Protein AF-U6EDI3-F1 (afdb_monomer_lite)

pLDDT: mean 78.92, std 10.74, range [48.0, 96.0]

Sequence (241 aa):
MPVDKAMADTILDPYRKMYREISEKGVESDSFKAMEDSHQRMEVQAMETRDVVEFTAKLTTEDLFIQFSNAYTETMTAMMKGEYSGNSGDEILLEKTLEAYENSIKNLEGVPNSELLKTLIEELIKLGRSGISYPVFLRKAEESGLNQLLEGDMVVMETIMQNKTFAKLMHLPLEVEKQERQLKIYDEMVADSPFKVADSFQFGLEREKLDWDYAPLINAWNMTIHLWDKMLMNVYEFIIR

Structure (mmCIF, N/CA/C/O backbone):
data_AF-U6EDI3-F1
#
_entry.id   AF-U6EDI3-F1
#
loop_
_atom_site.group_PDB
_atom_site.id
_atom_site.type_symbol
_atom_site.label_atom_id
_atom_site.label_alt_id
_atom_site.label_comp_id
_atom_site.label_asym_id
_atom_site.label_entity_id
_atom_site.label_seq_id
_atom_site.pdbx_PDB_ins_code
_atom_site.Cartn_x
_atom_site.Cartn_y
_atom_site.Cartn_z
_atom_site.occupancy
_atom_site.B_iso_or_equiv
_atom_site.auth_seq_id
_atom_site.auth_comp_id
_atom_s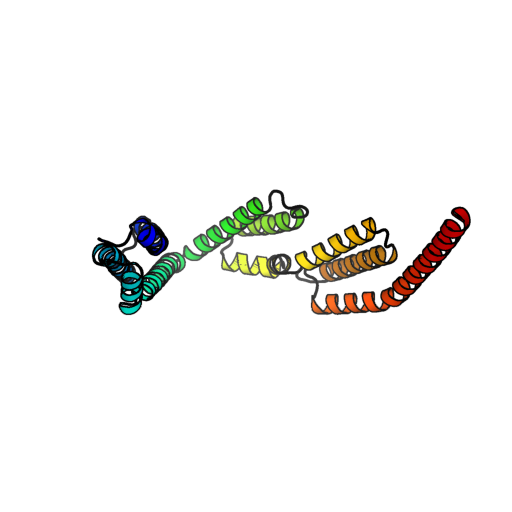ite.auth_asym_id
_atom_site.auth_atom_id
_atom_site.pdbx_PDB_model_num
ATOM 1 N N . MET A 1 1 ? 15.923 -27.744 40.218 1.00 51.22 1 MET A N 1
ATOM 2 C CA . MET A 1 1 ? 15.912 -26.269 40.282 1.00 51.22 1 MET A CA 1
ATOM 3 C C . MET A 1 1 ? 14.704 -25.815 39.481 1.00 51.22 1 MET A C 1
ATOM 5 O O . MET A 1 1 ? 14.364 -26.566 38.575 1.00 51.22 1 MET A O 1
ATOM 9 N N . PRO A 1 2 ? 14.019 -24.718 39.843 1.00 61.03 2 PRO A N 1
ATOM 10 C CA . PRO A 1 2 ? 12.978 -24.146 38.983 1.00 61.03 2 PRO A CA 1
ATOM 11 C C . PRO A 1 2 ? 13.555 -23.859 37.590 1.00 61.03 2 PRO A C 1
ATOM 13 O O . PRO A 1 2 ? 14.782 -23.752 37.457 1.00 61.03 2 PRO A O 1
ATOM 16 N N . VAL A 1 3 ? 12.693 -23.765 36.575 1.00 64.69 3 VAL A N 1
ATOM 17 C CA . VAL A 1 3 ? 13.102 -23.386 35.214 1.00 64.69 3 VAL A CA 1
ATOM 18 C C . VAL A 1 3 ? 13.973 -22.130 35.269 1.00 64.69 3 VAL A C 1
ATOM 20 O O . VAL A 1 3 ? 13.726 -21.231 36.077 1.00 64.69 3 VAL A O 1
ATOM 23 N N . ASP A 1 4 ? 15.015 -22.079 34.433 1.00 75.31 4 ASP A N 1
ATOM 24 C CA . ASP A 1 4 ? 15.853 -20.887 34.313 1.00 75.31 4 ASP A CA 1
ATOM 25 C C . ASP A 1 4 ? 14.961 -19.670 34.050 1.00 75.31 4 ASP A C 1
ATOM 27 O O . ASP A 1 4 ? 14.189 -19.636 33.087 1.00 75.31 4 ASP A O 1
ATOM 31 N N . LYS A 1 5 ? 15.068 -18.679 34.935 1.00 73.00 5 LYS A N 1
ATOM 32 C CA . LYS A 1 5 ? 14.246 -17.476 34.913 1.00 73.00 5 LYS A CA 1
ATOM 33 C C . LYS A 1 5 ? 14.302 -16.778 33.553 1.00 73.00 5 LYS A C 1
ATOM 35 O O . LYS A 1 5 ? 13.264 -16.365 33.062 1.00 73.00 5 LYS A O 1
ATOM 40 N N . ALA A 1 6 ? 15.464 -16.728 32.900 1.00 74.06 6 ALA A N 1
ATOM 41 C CA . ALA A 1 6 ? 15.594 -16.093 31.589 1.00 74.06 6 ALA A CA 1
ATOM 42 C C . ALA A 1 6 ? 14.781 -16.817 30.497 1.00 74.06 6 ALA A C 1
ATOM 44 O O . ALA A 1 6 ? 14.248 -16.186 29.583 1.00 74.06 6 ALA A O 1
ATOM 45 N N . MET A 1 7 ? 14.646 -18.141 30.604 1.00 73.12 7 MET A N 1
ATOM 46 C CA . MET A 1 7 ? 13.877 -18.955 29.658 1.00 73.12 7 MET A CA 1
ATOM 47 C C . MET A 1 7 ? 12.372 -18.879 29.935 1.00 73.12 7 MET A C 1
ATOM 49 O O . MET A 1 7 ? 11.583 -18.779 28.997 1.00 73.12 7 MET A O 1
ATOM 53 N N . ALA A 1 8 ? 11.970 -18.883 31.210 1.00 75.56 8 ALA A N 1
ATOM 54 C CA . ALA A 1 8 ? 10.576 -18.678 31.601 1.00 75.56 8 ALA A CA 1
ATOM 55 C C . ALA A 1 8 ? 10.088 -17.270 31.222 1.00 75.56 8 ALA A C 1
ATOM 57 O O . ALA A 1 8 ? 9.002 -17.132 30.664 1.00 75.56 8 ALA A O 1
ATOM 58 N N . ASP A 1 9 ? 10.919 -16.249 31.442 1.00 79.94 9 ASP A N 1
ATOM 59 C CA . ASP A 1 9 ? 10.631 -14.859 31.079 1.00 79.94 9 ASP A CA 1
ATOM 60 C C . ASP A 1 9 ? 10.453 -14.720 29.556 1.00 79.94 9 ASP A C 1
ATOM 62 O O . ASP A 1 9 ? 9.477 -14.133 29.105 1.00 79.94 9 ASP A O 1
ATOM 66 N N . THR A 1 10 ? 11.282 -15.390 28.743 1.00 77.38 10 THR A N 1
ATOM 67 C CA . THR A 1 10 ? 11.123 -15.392 27.270 1.00 77.38 10 THR A CA 1
ATOM 68 C C . THR A 1 10 ? 9.740 -15.889 26.818 1.00 77.38 10 THR A C 1
ATOM 70 O O . THR A 1 10 ? 9.215 -15.427 25.805 1.00 77.38 10 THR A O 1
ATOM 73 N N . ILE A 1 11 ? 9.137 -16.822 27.561 1.00 77.50 11 ILE A N 1
ATOM 74 C CA . ILE A 1 11 ? 7.827 -17.404 27.241 1.00 77.50 11 ILE A CA 1
ATOM 75 C C . ILE A 1 11 ? 6.685 -16.580 27.853 1.00 77.50 11 ILE A C 1
ATOM 77 O O . ILE A 1 11 ? 5.659 -16.396 27.201 1.00 77.50 11 ILE A O 1
ATOM 81 N N . LEU A 1 12 ? 6.842 -16.091 29.087 1.00 82.81 12 LEU A N 1
ATOM 82 C CA . LEU A 1 12 ? 5.771 -15.448 29.858 1.00 82.81 12 LEU A CA 1
ATOM 83 C C . LEU A 1 12 ? 5.708 -13.924 29.704 1.00 82.81 12 LEU A C 1
ATOM 85 O O . LEU A 1 12 ? 4.639 -13.347 29.890 1.00 82.81 12 LEU A O 1
ATOM 89 N N . ASP A 1 13 ? 6.798 -13.255 29.329 1.00 82.56 13 ASP A N 1
ATOM 90 C CA . ASP A 1 13 ? 6.840 -11.792 29.200 1.00 82.56 13 ASP A CA 1
ATOM 91 C C . ASP A 1 13 ? 5.784 -11.205 28.246 1.00 82.56 13 ASP A C 1
ATOM 93 O O . ASP A 1 13 ? 5.191 -10.176 28.596 1.00 82.56 13 ASP A O 1
ATOM 97 N N . PRO A 1 14 ? 5.461 -11.826 27.091 1.00 80.62 14 PRO A N 1
ATOM 98 C CA . PRO A 1 14 ? 4.350 -11.374 26.255 1.00 80.62 14 PRO A CA 1
ATOM 99 C C . PRO A 1 14 ? 3.011 -11.367 27.008 1.00 80.62 14 PRO A C 1
ATOM 101 O O . PRO A 1 14 ? 2.274 -10.381 26.952 1.00 80.62 14 PRO A O 1
ATOM 104 N N . TYR A 1 15 ? 2.736 -12.424 27.775 1.00 83.12 15 TYR A N 1
ATOM 105 C CA . TYR A 1 15 ? 1.507 -12.592 28.553 1.00 83.12 15 TYR A CA 1
ATOM 106 C C . TYR A 1 15 ? 1.448 -11.627 29.743 1.00 83.12 15 TYR A C 1
ATOM 108 O O . TYR A 1 15 ? 0.414 -11.002 29.975 1.00 83.12 15 TYR A O 1
ATOM 116 N N . ARG A 1 16 ? 2.576 -11.401 30.432 1.00 86.56 16 ARG A N 1
ATOM 117 C CA . ARG A 1 16 ? 2.700 -10.395 31.503 1.00 86.56 16 ARG A CA 1
ATOM 118 C C . ARG A 1 16 ? 2.424 -8.985 31.002 1.00 86.56 16 ARG A C 1
ATOM 120 O O . ARG A 1 16 ? 1.750 -8.206 31.679 1.00 86.56 16 ARG A O 1
ATOM 127 N N . LYS A 1 17 ? 2.953 -8.641 29.822 1.00 84.94 17 LYS A N 1
ATOM 128 C CA . LYS A 1 17 ? 2.730 -7.332 29.198 1.00 84.94 17 LYS A CA 1
ATOM 129 C C . LYS A 1 17 ? 1.257 -7.148 28.835 1.00 84.94 17 LYS A C 1
ATOM 131 O O . LYS A 1 17 ? 0.689 -6.112 29.167 1.00 84.94 17 LYS A O 1
ATOM 136 N N . MET A 1 18 ? 0.646 -8.158 28.214 1.00 78.94 18 MET A N 1
ATOM 137 C CA . MET A 1 18 ? -0.779 -8.155 27.862 1.00 78.94 18 MET A CA 1
ATOM 138 C C . MET A 1 18 ? -1.685 -8.051 29.095 1.00 78.94 18 MET A C 1
ATOM 140 O O . MET A 1 18 ? -2.617 -7.248 29.102 1.00 78.94 18 MET A O 1
ATOM 144 N N . TYR A 1 19 ? -1.385 -8.805 30.156 1.00 84.94 19 TYR A N 1
ATOM 145 C CA . TYR A 1 19 ? -2.128 -8.745 31.414 1.00 84.94 19 TYR A CA 1
ATOM 146 C C . TYR A 1 19 ? -2.041 -7.355 32.053 1.00 84.94 19 TYR A C 1
ATOM 148 O O . TYR A 1 19 ? -3.063 -6.780 32.427 1.00 84.94 19 TYR A O 1
ATOM 156 N N . ARG A 1 20 ? -0.832 -6.777 32.123 1.00 85.81 20 ARG A N 1
ATOM 157 C CA . ARG A 1 20 ? -0.616 -5.431 32.672 1.00 85.81 20 ARG A CA 1
ATOM 158 C C . ARG A 1 20 ? -1.389 -4.366 31.896 1.00 85.81 20 ARG A C 1
ATOM 160 O O . ARG A 1 20 ? -2.017 -3.519 32.519 1.00 85.81 20 ARG A O 1
ATOM 167 N N . GLU A 1 21 ? -1.391 -4.440 30.565 1.00 82.50 21 GLU A N 1
ATOM 168 C CA . GLU A 1 21 ? -2.097 -3.474 29.715 1.00 82.50 21 GLU A CA 1
ATOM 169 C C . GLU A 1 21 ? -3.605 -3.418 30.009 1.00 82.50 21 GLU A C 1
ATOM 171 O O . GLU A 1 21 ? -4.195 -2.340 30.012 1.00 82.50 21 GLU A O 1
ATOM 176 N N . ILE A 1 22 ? -4.239 -4.567 30.264 1.00 80.06 22 ILE A N 1
ATOM 177 C CA . ILE A 1 22 ? -5.670 -4.614 30.597 1.00 80.06 22 ILE A CA 1
ATOM 178 C C . ILE A 1 22 ? -5.909 -4.305 32.081 1.00 80.06 22 ILE A C 1
ATOM 180 O O . ILE A 1 22 ? -6.855 -3.591 32.411 1.00 80.06 22 ILE A O 1
ATOM 184 N N . SER A 1 23 ? -5.039 -4.782 32.976 1.00 79.94 23 SER A N 1
ATOM 185 C CA . SER A 1 23 ? -5.106 -4.506 34.417 1.00 79.94 23 SER A CA 1
ATOM 186 C C . SER A 1 23 ? -5.044 -3.007 34.728 1.00 79.94 23 SER A C 1
ATOM 188 O O . SER A 1 23 ? -5.828 -2.522 35.543 1.00 79.94 23 SER A O 1
ATOM 190 N N . GLU A 1 24 ? -4.170 -2.256 34.051 1.00 81.94 24 GLU A N 1
ATOM 191 C CA . GLU A 1 24 ? -4.052 -0.799 34.211 1.00 81.94 24 GLU A CA 1
ATOM 192 C C . GLU A 1 24 ? -5.316 -0.048 33.758 1.00 81.94 24 GLU A C 1
ATOM 194 O O . GLU A 1 24 ? -5.595 1.041 34.257 1.00 81.94 24 GLU A O 1
ATOM 199 N N . LYS A 1 25 ? -6.115 -0.644 32.862 1.00 77.12 25 LYS A N 1
ATOM 200 C CA . LYS A 1 25 ? -7.401 -0.096 32.398 1.00 77.12 25 LYS A CA 1
ATOM 201 C C . LYS A 1 25 ? -8.562 -0.377 33.366 1.00 77.12 25 LYS A C 1
ATOM 203 O O . LYS A 1 25 ? -9.658 0.131 33.148 1.00 77.12 25 LYS A O 1
ATOM 208 N N . GLY A 1 26 ? -8.337 -1.140 34.443 1.00 70.00 26 GLY A N 1
ATOM 209 C CA . GLY A 1 26 ? -9.291 -1.311 35.548 1.00 70.00 26 GLY A CA 1
ATOM 210 C C . GLY A 1 26 ? -10.558 -2.101 35.202 1.00 70.00 26 GLY A C 1
ATOM 211 O O . GLY A 1 26 ? -11.620 -1.826 35.757 1.00 70.00 26 GLY A O 1
ATOM 212 N N . VAL A 1 27 ? -10.477 -3.050 34.267 1.00 68.56 27 VAL A N 1
ATOM 213 C CA . VAL A 1 27 ? -11.650 -3.783 33.766 1.00 68.56 27 VAL A CA 1
ATOM 214 C C . VAL A 1 27 ? -11.944 -5.016 34.607 1.00 68.56 27 VAL A C 1
ATOM 216 O O . VAL A 1 27 ? -11.168 -5.962 34.619 1.00 68.56 27 VAL A O 1
ATOM 219 N N . GLU A 1 28 ? -13.111 -5.050 35.248 1.00 71.62 28 GLU A N 1
ATOM 220 C CA . GLU A 1 28 ? -13.599 -6.222 35.979 1.00 71.62 28 GLU A CA 1
ATOM 221 C C . GLU A 1 28 ? -14.675 -6.947 35.161 1.00 71.62 28 GLU A C 1
ATOM 223 O O . GLU A 1 28 ? -15.834 -6.539 35.112 1.00 71.62 28 GLU A O 1
ATOM 228 N N . SER A 1 29 ? -14.290 -8.036 34.496 1.00 78.56 29 SER A N 1
ATOM 229 C CA . SER A 1 29 ? -15.206 -8.916 33.758 1.00 78.56 29 SER A CA 1
ATOM 230 C C . SER A 1 29 ? -14.905 -10.384 34.052 1.00 78.56 29 SER A C 1
ATOM 232 O O . SER A 1 29 ? -13.810 -10.721 34.506 1.00 78.56 29 SER A O 1
ATOM 234 N N . ASP A 1 30 ? -15.864 -11.272 33.789 1.00 82.62 30 ASP A N 1
ATOM 235 C CA . ASP A 1 30 ? -15.664 -12.716 33.977 1.00 82.62 30 ASP A CA 1
ATOM 236 C C . ASP A 1 30 ? -14.538 -13.250 33.074 1.00 82.62 30 ASP A C 1
ATOM 238 O O . ASP A 1 30 ? -13.743 -14.086 33.503 1.00 82.62 30 ASP A O 1
ATOM 242 N N . SER A 1 31 ? -14.392 -12.695 31.864 1.00 81.94 31 SER A N 1
ATOM 243 C CA . SER A 1 31 ? -13.267 -12.987 30.968 1.00 81.94 31 SER A CA 1
ATOM 244 C C . SER A 1 31 ? -11.941 -12.424 31.495 1.00 81.94 31 SER A C 1
ATOM 246 O O . SER A 1 31 ? -10.908 -13.073 31.358 1.00 81.94 31 SER A O 1
ATOM 248 N N . PHE A 1 32 ? -11.946 -11.265 32.167 1.00 85.25 32 PHE A N 1
ATOM 249 C CA . PHE A 1 32 ? -10.743 -10.725 32.812 1.00 85.25 32 PHE A CA 1
ATOM 250 C C . PHE A 1 32 ? -10.272 -11.611 33.975 1.00 85.25 32 PHE A C 1
ATOM 252 O O . PHE A 1 32 ? -9.080 -11.885 34.086 1.00 85.25 32 PHE A O 1
ATOM 259 N N . LYS A 1 33 ? -11.199 -12.133 34.787 1.00 87.06 33 LYS A N 1
ATOM 260 C CA . LYS A 1 33 ? -10.874 -13.100 35.851 1.00 87.06 33 LYS A CA 1
ATOM 261 C C . LYS A 1 33 ? -10.313 -14.405 35.286 1.00 87.06 33 LYS A C 1
ATOM 263 O O . LYS A 1 33 ? -9.297 -14.884 35.768 1.00 87.06 33 LYS A O 1
ATOM 268 N N . ALA A 1 34 ? -10.907 -14.936 34.215 1.00 84.62 34 ALA A N 1
ATOM 269 C CA . ALA A 1 34 ? -10.380 -16.123 33.536 1.00 84.62 34 ALA A CA 1
ATOM 270 C C . ALA A 1 34 ? -8.967 -15.899 32.955 1.00 84.62 34 ALA A C 1
ATOM 272 O O . ALA A 1 34 ? -8.128 -16.806 32.971 1.00 84.62 34 ALA A O 1
ATOM 273 N N . MET A 1 35 ? -8.682 -14.684 32.473 1.00 86.00 35 MET A N 1
ATOM 274 C CA . MET A 1 35 ? -7.347 -14.281 32.026 1.00 86.00 35 MET A CA 1
ATOM 275 C C . MET A 1 35 ? -6.356 -14.195 33.198 1.00 86.00 35 MET A C 1
ATOM 277 O O . MET A 1 35 ? -5.230 -14.679 33.071 1.00 86.00 35 MET A O 1
ATOM 281 N N . GLU A 1 36 ? -6.767 -13.622 34.334 1.00 88.56 36 GLU A N 1
ATOM 282 C CA . GLU A 1 36 ? -5.966 -13.566 35.563 1.00 88.56 36 GLU A CA 1
ATOM 283 C C . GLU A 1 36 ? -5.632 -14.970 36.087 1.00 88.56 36 GLU A C 1
ATOM 285 O O . GLU A 1 36 ? -4.461 -15.268 36.329 1.00 88.56 36 GLU A O 1
ATOM 290 N N . ASP A 1 37 ? -6.626 -15.854 36.179 1.00 89.50 37 ASP A N 1
ATOM 291 C CA . ASP A 1 37 ? -6.455 -17.231 36.651 1.00 89.50 37 ASP A CA 1
ATOM 292 C C . ASP A 1 37 ? -5.483 -18.015 35.755 1.00 89.50 37 ASP A C 1
ATOM 294 O O . ASP A 1 37 ? -4.566 -18.685 36.243 1.00 89.50 37 ASP A O 1
ATOM 298 N N . SER A 1 38 ? -5.628 -17.879 34.431 1.00 84.19 38 SER A N 1
ATOM 299 C CA . SER A 1 38 ? -4.736 -18.518 33.455 1.00 84.19 38 SER A CA 1
ATOM 300 C C . SER A 1 38 ? -3.305 -17.987 33.576 1.00 84.19 38 SER A C 1
ATOM 302 O O . SER A 1 38 ? -2.351 -18.766 33.590 1.00 84.19 38 SER A O 1
ATOM 304 N N . HIS A 1 39 ? -3.143 -16.669 33.725 1.00 89.06 39 HIS A N 1
ATOM 305 C CA . HIS A 1 39 ? -1.843 -16.023 33.904 1.00 89.06 39 HIS A CA 1
ATOM 306 C C . HIS A 1 39 ? -1.154 -16.468 35.201 1.00 89.06 39 HIS A C 1
ATOM 308 O O . HIS A 1 39 ? 0.014 -16.859 35.189 1.00 89.06 39 HIS A O 1
ATOM 314 N N . GLN A 1 40 ? -1.876 -16.471 36.324 1.00 89.06 40 GLN A N 1
ATOM 315 C CA . GLN A 1 40 ? -1.343 -16.939 37.603 1.00 89.06 40 GLN A CA 1
ATOM 316 C C . GLN A 1 40 ? -0.949 -18.419 37.534 1.00 89.06 40 GLN A C 1
ATOM 318 O O . GLN A 1 40 ? 0.104 -18.803 38.049 1.00 89.06 40 GLN A O 1
ATOM 323 N N . ARG A 1 41 ? -1.739 -19.253 36.844 1.00 86.19 41 ARG A N 1
ATOM 324 C CA . ARG A 1 41 ? -1.412 -20.669 36.653 1.00 86.19 41 ARG A CA 1
ATOM 325 C C . ARG A 1 41 ? -0.126 -20.858 35.845 1.00 86.19 41 ARG A C 1
ATOM 327 O O . ARG A 1 41 ? 0.686 -21.704 36.216 1.00 86.19 41 ARG A O 1
ATOM 334 N N . MET A 1 42 ? 0.106 -20.051 34.808 1.00 84.81 42 MET A N 1
ATOM 335 C CA . MET A 1 42 ? 1.366 -20.065 34.053 1.00 84.81 42 MET A CA 1
ATOM 336 C C . MET A 1 42 ? 2.584 -19.707 34.922 1.00 84.81 42 MET A C 1
ATOM 338 O O . MET A 1 42 ? 3.616 -20.377 34.842 1.00 84.81 42 MET A O 1
ATOM 342 N N . GLU A 1 43 ? 2.460 -18.691 35.782 1.00 85.62 43 GLU A N 1
ATOM 343 C CA . GLU A 1 43 ? 3.528 -18.282 36.710 1.00 85.62 43 GLU A CA 1
ATOM 344 C C . GLU A 1 43 ? 3.842 -19.375 37.738 1.00 85.62 43 GLU A C 1
ATOM 346 O O . GLU A 1 43 ? 5.006 -19.672 38.011 1.00 85.62 43 GLU A O 1
ATOM 351 N N . VAL A 1 44 ? 2.808 -20.033 38.269 1.00 86.75 44 VAL A N 1
ATOM 352 C CA . VAL A 1 44 ? 2.972 -21.171 39.184 1.00 86.75 44 VAL A CA 1
ATOM 353 C C . VAL A 1 44 ? 3.700 -22.325 38.487 1.00 86.75 44 VAL A C 1
ATOM 355 O O . VAL A 1 44 ? 4.646 -22.878 39.048 1.00 86.75 44 VAL A O 1
ATOM 358 N N . GLN A 1 45 ? 3.349 -22.641 37.236 1.00 82.75 45 GLN A N 1
ATOM 359 C CA . GLN A 1 45 ? 4.011 -23.704 36.468 1.00 82.75 45 GLN A CA 1
ATOM 360 C C . GLN A 1 45 ? 5.498 -23.424 36.210 1.00 82.75 45 GLN A C 1
ATOM 362 O O . GLN A 1 45 ? 6.302 -24.363 36.207 1.00 82.75 45 GLN A O 1
ATOM 367 N N . ALA A 1 46 ? 5.879 -22.154 36.041 1.00 81.06 46 ALA A N 1
ATOM 368 C CA . ALA A 1 46 ? 7.278 -21.751 35.898 1.00 81.06 46 ALA A CA 1
ATOM 369 C C . ALA A 1 46 ? 8.086 -21.981 37.189 1.00 81.06 46 ALA A C 1
ATOM 371 O O . ALA A 1 46 ? 9.275 -22.303 37.129 1.00 81.06 46 ALA A O 1
ATOM 372 N N . MET A 1 47 ? 7.441 -21.867 38.356 1.00 79.31 47 MET A N 1
ATOM 373 C CA . MET A 1 47 ? 8.062 -22.124 39.662 1.00 79.31 47 MET A CA 1
ATOM 374 C C . MET A 1 47 ? 8.098 -23.614 40.030 1.00 79.31 47 MET A C 1
ATOM 376 O O . MET A 1 47 ? 9.052 -24.071 40.664 1.00 79.31 47 MET A O 1
ATOM 380 N N . GLU A 1 48 ? 7.071 -24.375 39.647 1.00 78.62 48 GLU A N 1
ATOM 381 C CA . GLU A 1 48 ? 6.919 -25.792 40.007 1.00 78.62 48 GLU A CA 1
ATOM 382 C C . GLU A 1 48 ? 7.717 -26.739 39.103 1.00 78.62 48 GLU A C 1
ATOM 384 O O . GLU A 1 48 ? 8.070 -27.852 39.512 1.00 78.62 48 GLU A O 1
ATOM 389 N N . THR A 1 49 ? 8.020 -26.310 37.879 1.00 77.06 49 THR A N 1
ATOM 390 C CA . THR A 1 49 ? 8.624 -27.175 36.867 1.00 77.06 49 THR A CA 1
ATOM 391 C C . THR A 1 49 ? 10.144 -27.029 36.815 1.00 77.06 49 THR A C 1
ATOM 393 O O . THR A 1 49 ? 10.701 -25.973 37.113 1.00 77.06 49 THR A O 1
ATOM 396 N N . ARG A 1 50 ? 10.843 -28.128 36.503 1.00 71.75 50 ARG A N 1
ATOM 397 C CA . ARG A 1 50 ? 12.309 -28.219 36.627 1.00 71.75 50 ARG A CA 1
ATOM 398 C C . ARG A 1 50 ? 13.072 -28.071 35.311 1.00 71.75 50 ARG A C 1
ATOM 400 O O . ARG A 1 50 ? 14.286 -27.895 35.352 1.00 71.75 50 ARG A O 1
ATOM 407 N N . ASP A 1 51 ? 12.377 -28.158 34.180 1.00 75.44 51 ASP A N 1
ATOM 408 C CA . ASP A 1 51 ? 12.931 -28.077 32.827 1.00 75.44 51 ASP A CA 1
ATOM 409 C C . ASP A 1 51 ? 11.953 -27.334 31.898 1.00 75.44 51 ASP A C 1
ATOM 411 O O . ASP A 1 51 ? 10.735 -27.453 32.038 1.00 75.44 51 ASP A O 1
ATOM 415 N N . VAL A 1 52 ? 12.485 -26.582 30.934 1.00 72.12 52 VAL A N 1
ATOM 416 C CA . VAL A 1 52 ? 11.735 -25.821 29.922 1.00 72.12 52 VAL A CA 1
ATOM 417 C C . VAL A 1 52 ? 10.854 -26.747 29.080 1.00 72.12 52 VAL A C 1
ATOM 419 O O . VAL A 1 52 ? 9.736 -26.375 28.724 1.00 72.12 52 VAL A O 1
ATOM 422 N N . VAL A 1 53 ? 11.317 -27.966 28.788 1.00 76.19 53 VAL A N 1
ATOM 423 C CA . VAL A 1 53 ? 10.536 -28.947 28.013 1.00 76.19 53 VAL A CA 1
ATOM 424 C C . VAL A 1 53 ? 9.307 -29.411 28.796 1.00 76.19 53 VAL A C 1
ATOM 426 O O . VAL A 1 53 ? 8.206 -29.459 28.257 1.00 76.19 53 VAL A O 1
ATOM 429 N N . GLU A 1 54 ? 9.464 -29.694 30.089 1.00 78.75 54 GLU A N 1
ATOM 430 C CA . GLU A 1 54 ? 8.343 -30.067 30.958 1.00 78.75 54 GLU A CA 1
ATOM 431 C C . GLU A 1 54 ? 7.392 -28.876 31.172 1.00 78.75 54 GLU A C 1
ATOM 433 O O . GLU A 1 54 ? 6.175 -29.046 31.178 1.00 78.75 54 GLU A O 1
ATOM 438 N N . PHE A 1 55 ? 7.936 -27.663 31.289 1.00 79.25 55 PHE A N 1
ATOM 439 C CA . PHE A 1 55 ? 7.164 -26.436 31.466 1.00 79.25 55 PHE A CA 1
ATOM 440 C C . PHE A 1 55 ? 6.300 -26.143 30.238 1.00 79.25 55 PHE A C 1
ATOM 442 O O . PHE A 1 55 ? 5.083 -26.028 30.355 1.00 79.25 55 PHE A O 1
ATOM 449 N N . THR A 1 56 ? 6.898 -26.122 29.047 1.00 72.06 56 THR A N 1
ATOM 450 C CA . THR A 1 56 ? 6.175 -25.925 27.780 1.00 72.06 56 THR A CA 1
ATOM 451 C C . THR A 1 56 ? 5.155 -27.035 27.520 1.00 72.06 56 THR A C 1
ATOM 453 O O . THR A 1 56 ? 4.040 -26.745 27.078 1.00 72.06 56 THR A O 1
ATOM 456 N N . ALA A 1 57 ? 5.476 -28.287 27.864 1.00 74.12 57 ALA A N 1
ATOM 457 C CA . ALA A 1 57 ? 4.533 -29.397 27.775 1.00 74.12 57 ALA A CA 1
ATOM 458 C C . ALA A 1 57 ? 3.326 -29.209 28.707 1.00 74.12 57 ALA A C 1
ATOM 460 O O . ALA A 1 57 ? 2.196 -29.405 28.262 1.00 74.12 57 ALA A O 1
ATOM 461 N N . LYS A 1 58 ? 3.524 -28.785 29.964 1.00 78.06 58 LYS A N 1
ATOM 462 C CA . LYS A 1 58 ? 2.416 -28.514 30.897 1.00 78.06 58 LYS A CA 1
ATOM 463 C C . LYS A 1 58 ? 1.571 -27.322 30.469 1.00 78.06 58 LYS A C 1
ATOM 465 O O . LYS A 1 58 ? 0.353 -27.434 30.492 1.00 78.06 58 LYS A O 1
ATOM 470 N N . LEU A 1 59 ? 2.193 -26.233 30.010 1.00 77.31 59 LEU A N 1
ATOM 471 C CA . LEU A 1 59 ? 1.465 -25.074 29.483 1.00 77.31 59 LEU A CA 1
ATOM 472 C C . LEU A 1 59 ? 0.581 -25.439 28.284 1.00 77.31 59 LEU A C 1
ATOM 474 O O . LEU A 1 59 ? -0.529 -24.928 28.160 1.00 77.31 59 LEU A O 1
ATOM 478 N N . THR A 1 60 ? 1.064 -26.344 27.432 1.00 74.31 60 THR A N 1
ATOM 479 C CA . THR A 1 60 ? 0.309 -26.850 26.278 1.00 74.31 60 THR A CA 1
ATOM 480 C C . THR A 1 60 ? -0.766 -27.852 26.701 1.00 74.31 60 THR A C 1
ATOM 482 O O . THR A 1 60 ? -1.873 -27.801 26.192 1.00 74.31 60 THR A O 1
ATOM 485 N N . THR A 1 61 ? -0.473 -28.748 27.648 1.00 75.25 61 THR A N 1
ATOM 486 C CA . THR A 1 61 ? -1.417 -29.787 28.107 1.00 75.25 61 THR A CA 1
ATOM 487 C C . THR A 1 61 ? -2.572 -29.203 28.919 1.00 75.25 61 THR A C 1
ATOM 489 O O . THR A 1 61 ? -3.683 -29.717 28.862 1.00 75.25 61 THR A O 1
ATOM 492 N N . GLU A 1 62 ? -2.315 -28.141 29.685 1.00 78.75 62 GLU A N 1
ATOM 493 C CA . GLU A 1 62 ? -3.341 -27.396 30.423 1.00 78.75 62 GLU A CA 1
ATOM 494 C C . GLU A 1 62 ? -4.034 -26.331 29.543 1.00 78.75 62 GLU A C 1
ATOM 496 O O . GLU A 1 62 ? -4.853 -25.570 30.051 1.00 78.75 62 GLU A O 1
ATOM 501 N N . ASP A 1 63 ? -3.720 -26.266 28.238 1.00 80.50 63 ASP A N 1
ATOM 502 C CA . ASP A 1 63 ? -4.244 -25.299 27.257 1.00 80.50 63 ASP A CA 1
ATOM 503 C C . ASP A 1 63 ? -4.123 -23.825 27.692 1.00 80.50 63 ASP A C 1
ATOM 505 O O . ASP A 1 63 ? -4.857 -22.956 27.219 1.00 80.50 63 ASP A O 1
ATOM 509 N N . LEU A 1 64 ? -3.175 -23.510 28.581 1.00 77.00 64 LEU A N 1
ATOM 510 C CA . LEU A 1 64 ? -3.117 -22.212 29.259 1.00 77.00 64 LEU A CA 1
ATOM 511 C C . LEU A 1 64 ? -2.906 -21.063 28.274 1.00 77.00 64 LEU A C 1
ATOM 513 O O . LEU A 1 64 ? -3.503 -20.001 28.435 1.00 77.00 64 LEU A O 1
ATOM 517 N N . PHE A 1 65 ? -2.101 -21.271 27.228 1.00 76.31 65 PHE A N 1
ATOM 518 C CA . PHE A 1 65 ? -1.897 -20.264 26.182 1.00 76.31 65 PHE A CA 1
ATOM 519 C C . PHE A 1 65 ? -3.200 -19.917 25.463 1.00 76.31 65 PHE A C 1
ATOM 521 O O . PHE A 1 65 ? -3.516 -18.745 25.276 1.00 76.31 65 PHE A O 1
ATOM 528 N N . ILE A 1 66 ? -3.977 -20.939 25.104 1.00 73.88 66 ILE A N 1
ATOM 529 C CA . ILE A 1 66 ? -5.245 -20.780 24.391 1.00 73.88 66 ILE A CA 1
ATOM 530 C C . ILE A 1 66 ? -6.279 -20.130 25.312 1.00 73.88 66 ILE A C 1
ATOM 532 O O . ILE A 1 66 ? -6.971 -19.203 24.897 1.00 73.88 66 ILE A O 1
ATOM 536 N N . GLN A 1 67 ? -6.355 -20.569 26.570 1.00 75.62 67 GLN A N 1
ATOM 537 C CA . GLN A 1 67 ? -7.273 -20.011 27.564 1.00 75.62 67 GLN A CA 1
ATOM 538 C C . GLN A 1 67 ? -6.989 -18.531 27.828 1.00 75.62 67 GLN A C 1
ATOM 540 O O . GLN A 1 67 ? -7.911 -17.719 27.758 1.00 75.62 67 GLN A O 1
ATOM 545 N N . PHE A 1 68 ? -5.719 -18.160 28.032 1.00 83.19 68 PHE A N 1
ATOM 546 C CA . PHE A 1 68 ? -5.334 -16.761 28.201 1.00 83.19 68 PHE A CA 1
ATOM 547 C C . PHE A 1 68 ? -5.670 -15.934 26.957 1.00 83.19 68 PHE A C 1
ATOM 549 O O . PHE A 1 68 ? -6.275 -14.873 27.080 1.00 83.19 68 PHE A O 1
ATOM 556 N N . SER A 1 69 ? -5.302 -16.398 25.756 1.00 77.94 69 SER A N 1
ATOM 557 C CA . SER A 1 69 ? -5.547 -15.643 24.522 1.00 77.94 69 SER A CA 1
ATOM 558 C C . SER A 1 69 ? -7.038 -15.461 24.235 1.00 77.94 69 SER A C 1
ATOM 560 O O . SER A 1 69 ? -7.448 -14.355 23.892 1.00 77.94 69 SER A O 1
ATOM 562 N N . ASN A 1 70 ? -7.858 -16.496 24.433 1.00 75.38 70 ASN A N 1
ATOM 563 C CA . ASN A 1 70 ? -9.308 -16.396 24.260 1.00 75.38 70 ASN A CA 1
ATOM 564 C C . ASN A 1 70 ? -9.914 -15.406 25.261 1.00 75.38 70 ASN A C 1
ATOM 566 O O . ASN A 1 70 ? -10.645 -14.501 24.862 1.00 75.38 70 ASN A O 1
ATOM 570 N N . ALA A 1 71 ? -9.544 -15.517 26.539 1.00 78.88 71 ALA A N 1
ATOM 571 C CA . ALA A 1 71 ? -10.009 -14.616 27.588 1.00 78.88 71 ALA A CA 1
ATOM 572 C C . ALA A 1 71 ? -9.555 -13.161 27.351 1.00 78.88 71 ALA A C 1
ATOM 574 O O . ALA A 1 71 ? -10.330 -12.224 27.557 1.00 78.88 71 ALA A O 1
ATOM 575 N N . TYR A 1 72 ? -8.333 -12.955 26.847 1.00 77.56 72 TYR A N 1
ATOM 576 C CA . TYR A 1 72 ? -7.819 -11.646 26.436 1.00 77.56 72 TYR A CA 1
ATOM 577 C C . TYR A 1 72 ? -8.636 -11.060 25.278 1.00 77.56 72 TYR A C 1
ATOM 579 O O . TYR A 1 72 ? -9.086 -9.916 25.358 1.00 77.56 72 TYR A O 1
ATOM 587 N N . THR A 1 73 ? -8.885 -11.839 24.220 1.00 73.81 73 THR A N 1
ATOM 588 C CA . THR A 1 73 ? -9.689 -11.403 23.069 1.00 73.81 73 THR A CA 1
ATOM 589 C C . THR A 1 73 ? -11.129 -11.091 23.467 1.00 73.81 73 THR A C 1
ATOM 591 O O . THR A 1 73 ? -11.676 -10.077 23.028 1.00 73.81 73 THR A O 1
ATOM 594 N N . GLU A 1 74 ? -11.743 -11.908 24.319 1.00 78.06 74 GLU A N 1
ATOM 595 C CA . GLU A 1 74 ? -13.092 -11.668 24.838 1.00 78.06 74 GLU A CA 1
ATOM 596 C C . GLU A 1 74 ? -13.149 -10.407 25.701 1.00 78.06 74 GLU A C 1
ATOM 598 O O . GLU A 1 74 ? -14.040 -9.581 25.506 1.00 78.06 74 GLU A O 1
ATOM 603 N N . THR A 1 75 ? -12.160 -10.199 26.574 1.00 80.50 75 THR A N 1
ATOM 604 C CA . THR A 1 75 ? -12.062 -8.988 27.401 1.00 80.50 75 THR A CA 1
ATOM 605 C C . THR A 1 75 ? -11.859 -7.747 26.5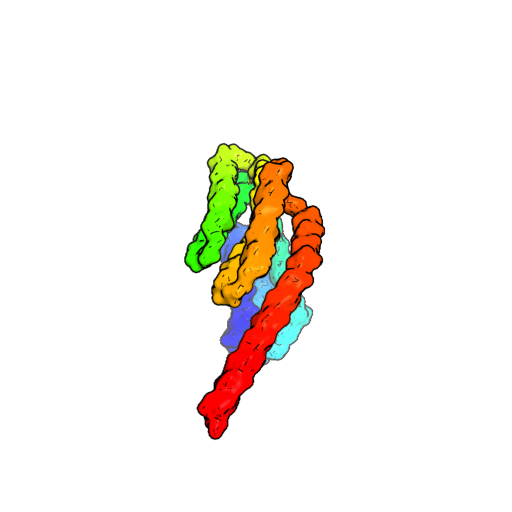35 1.00 80.50 75 THR A C 1
ATOM 607 O O . THR A 1 75 ? -12.534 -6.743 26.739 1.00 80.50 75 THR A O 1
ATOM 610 N N . MET A 1 76 ? -11.005 -7.817 25.510 1.00 73.25 76 MET A N 1
ATOM 611 C CA . MET A 1 76 ? -10.807 -6.725 24.551 1.00 73.25 76 MET A CA 1
ATOM 612 C C . MET A 1 76 ? -12.079 -6.421 23.759 1.00 73.25 76 MET A C 1
ATOM 614 O O . MET A 1 76 ? -12.472 -5.267 23.615 1.00 73.25 76 MET A O 1
ATOM 618 N N . THR A 1 77 ? -12.773 -7.461 23.301 1.00 70.50 77 THR A N 1
ATOM 619 C CA . THR A 1 77 ? -14.037 -7.318 22.570 1.00 70.50 77 THR A CA 1
ATOM 620 C C . THR A 1 77 ? -15.135 -6.746 23.465 1.00 70.50 77 THR A C 1
ATOM 622 O O . THR A 1 77 ? -15.946 -5.949 23.000 1.00 70.50 77 THR A O 1
ATOM 625 N N . ALA A 1 78 ? -15.172 -7.125 24.744 1.00 71.38 78 ALA A N 1
ATOM 626 C CA . ALA A 1 78 ? -16.103 -6.582 25.728 1.00 71.38 78 ALA A CA 1
ATOM 627 C C . ALA A 1 78 ? -15.799 -5.112 26.058 1.00 71.38 78 ALA A C 1
ATOM 629 O O . ALA A 1 78 ? -16.728 -4.307 26.102 1.00 71.38 78 ALA A O 1
ATOM 630 N N . MET A 1 79 ? -14.518 -4.748 26.204 1.00 68.56 79 MET A N 1
ATOM 631 C CA . MET A 1 79 ? -14.076 -3.355 26.360 1.00 68.56 79 MET A CA 1
ATOM 632 C C . MET A 1 79 ? -14.505 -2.506 25.162 1.00 68.56 79 MET A C 1
ATOM 634 O O . MET A 1 79 ? -15.168 -1.486 25.331 1.00 68.56 79 MET A O 1
ATOM 638 N N . MET A 1 80 ? -14.237 -2.989 23.949 1.00 63.81 80 MET A N 1
ATOM 639 C CA . MET A 1 80 ? -14.631 -2.300 22.724 1.00 63.81 80 MET A CA 1
ATOM 640 C C . MET A 1 80 ? -16.156 -2.223 22.568 1.00 63.81 80 MET A C 1
ATOM 642 O O . MET A 1 80 ? -16.697 -1.170 22.247 1.00 63.81 80 MET A O 1
ATOM 646 N N . LYS A 1 81 ? -16.905 -3.290 22.873 1.00 59.47 81 LYS A N 1
ATOM 647 C CA . LYS A 1 81 ? -18.379 -3.232 22.877 1.00 59.47 81 LYS A CA 1
ATOM 648 C C . LYS A 1 81 ? -18.929 -2.227 23.896 1.00 59.47 81 LYS A C 1
ATOM 650 O O . LYS A 1 81 ? -19.968 -1.627 23.623 1.00 59.47 81 LYS A O 1
ATOM 655 N N . GLY A 1 82 ? -18.263 -2.037 25.035 1.00 55.81 82 GLY A N 1
ATOM 656 C CA . GLY A 1 82 ? -18.613 -1.023 26.034 1.00 55.81 82 GLY A CA 1
ATOM 657 C C . GLY A 1 82 ? -18.357 0.413 25.561 1.00 55.81 82 GLY A C 1
ATOM 658 O O . GLY A 1 82 ? -19.186 1.283 25.809 1.00 55.81 82 GLY A O 1
ATOM 659 N N . GLU A 1 83 ? -17.268 0.649 24.824 1.00 51.88 83 GLU A N 1
ATOM 660 C CA . GLU A 1 83 ? -16.915 1.964 24.260 1.00 51.88 83 GLU A CA 1
ATOM 661 C C . GLU A 1 83 ? -17.759 2.350 23.028 1.00 51.88 83 GLU A C 1
ATOM 663 O O . GLU A 1 83 ? -18.038 3.530 22.820 1.00 51.88 83 GLU A O 1
ATOM 668 N N . TYR A 1 84 ? -18.223 1.376 22.235 1.00 48.38 84 TYR A N 1
ATOM 669 C CA . TYR A 1 84 ? -18.880 1.629 20.941 1.00 48.38 84 TYR A CA 1
ATOM 670 C C . TYR A 1 84 ? -20.417 1.497 20.927 1.00 48.38 84 TYR A C 1
ATOM 672 O O . TYR A 1 84 ? -21.031 1.720 19.888 1.00 48.38 84 TYR A O 1
ATOM 680 N N . SER A 1 85 ? -21.071 1.139 22.041 1.00 48.00 85 SER A N 1
ATOM 681 C CA . SER A 1 85 ? -22.529 0.871 22.078 1.00 48.00 85 SER A CA 1
ATOM 682 C C . SER A 1 85 ? -23.414 2.025 22.587 1.00 48.00 85 SER A C 1
ATOM 684 O O . SER A 1 85 ? -24.629 1.859 22.704 1.00 48.00 85 SER A O 1
AT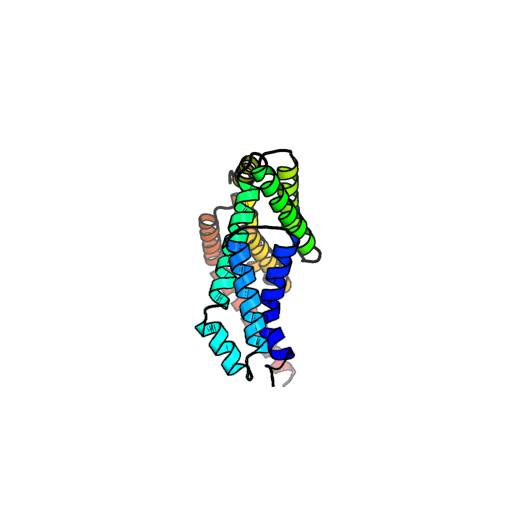OM 686 N N . GLY A 1 86 ? -22.842 3.203 22.860 1.00 52.72 86 GLY A N 1
ATOM 687 C CA . GLY A 1 86 ? -23.572 4.404 23.291 1.00 52.72 86 GLY A CA 1
ATOM 688 C C . GLY A 1 86 ? -23.604 5.526 22.246 1.00 52.72 86 GLY A C 1
ATOM 689 O O . GLY A 1 86 ? -22.861 5.506 21.272 1.00 52.72 86 GLY A O 1
ATOM 690 N N . ASN A 1 87 ? -24.410 6.565 22.496 1.00 49.31 87 ASN A N 1
ATOM 691 C CA . ASN A 1 87 ? -24.535 7.774 21.657 1.00 49.31 87 ASN A CA 1
ATOM 692 C C . ASN A 1 87 ? -23.207 8.557 21.459 1.00 49.31 87 ASN A C 1
ATOM 694 O O . ASN A 1 87 ? -23.191 9.499 20.675 1.00 49.31 87 ASN A O 1
ATOM 698 N N . SER A 1 88 ? -22.122 8.191 22.163 1.00 53.59 88 SER A N 1
ATOM 699 C CA . SER A 1 88 ? -20.756 8.726 21.994 1.00 53.59 88 SER A CA 1
ATOM 700 C C . SER A 1 88 ? -19.787 7.762 21.289 1.00 53.59 88 SER A C 1
ATOM 702 O O . SER A 1 88 ? -18.626 8.110 21.097 1.00 53.59 88 SER A O 1
ATOM 704 N N . GLY A 1 89 ? -20.225 6.553 20.914 1.00 59.78 89 GLY A N 1
ATOM 705 C CA . GLY A 1 89 ? -19.377 5.554 20.252 1.00 59.78 89 GLY A CA 1
ATOM 706 C C . GLY A 1 89 ? -18.891 6.028 18.882 1.00 59.78 89 GLY A C 1
ATOM 707 O O . GLY A 1 89 ? -17.723 5.858 18.551 1.00 59.78 89 GLY A O 1
ATOM 708 N N . ASP A 1 90 ? -19.753 6.719 18.134 1.00 63.41 90 ASP A N 1
ATOM 709 C CA . ASP A 1 90 ? -19.395 7.351 16.859 1.00 63.41 90 ASP A CA 1
ATOM 710 C C . ASP A 1 90 ? -18.341 8.454 17.036 1.00 63.41 90 ASP A C 1
ATOM 712 O O . ASP A 1 90 ? -17.471 8.627 16.188 1.00 63.41 90 ASP A O 1
ATOM 716 N N . GLU A 1 91 ? -18.397 9.203 18.135 1.00 72.44 91 GLU A N 1
ATOM 717 C CA . GLU A 1 91 ? -17.462 10.298 18.413 1.00 72.44 91 GLU A CA 1
ATOM 718 C C . GLU A 1 91 ? -16.074 9.748 18.772 1.00 72.44 91 GLU A C 1
ATOM 720 O O . GLU A 1 91 ? -15.068 10.213 18.238 1.00 72.44 91 GLU A O 1
ATOM 725 N N . ILE A 1 92 ? -16.034 8.668 19.561 1.00 74.62 92 ILE A N 1
ATOM 726 C CA . ILE A 1 92 ? -14.809 7.927 19.893 1.00 74.62 92 ILE A CA 1
ATOM 727 C C . ILE A 1 92 ? -14.214 7.255 18.644 1.00 74.62 92 ILE A C 1
ATOM 729 O O . ILE A 1 92 ? -13.000 7.284 18.445 1.00 74.62 92 ILE A O 1
ATOM 733 N N . LEU A 1 93 ? -15.044 6.660 17.777 1.00 73.94 93 LEU A N 1
ATOM 734 C CA . LEU A 1 93 ? -14.584 6.080 16.508 1.00 73.94 93 LEU A CA 1
ATOM 735 C C . LEU A 1 93 ? -13.956 7.145 15.611 1.00 73.94 93 LEU A C 1
ATOM 737 O O . LEU A 1 93 ? -12.861 6.935 15.087 1.00 73.94 93 LEU A O 1
ATOM 741 N N . LEU A 1 94 ? -14.614 8.299 15.475 1.00 79.00 94 LEU A N 1
ATOM 742 C CA . LEU A 1 94 ? -14.084 9.410 14.696 1.00 79.00 94 LEU A CA 1
ATOM 743 C C . LEU A 1 94 ? -12.748 9.896 15.269 1.00 79.00 94 LEU A C 1
ATOM 745 O O . LEU A 1 94 ? -11.779 10.009 14.521 1.00 79.00 94 LEU A O 1
ATOM 749 N N . GLU A 1 95 ? -12.664 10.104 16.583 1.00 80.44 95 GLU A N 1
ATOM 750 C CA . GLU A 1 95 ? -11.432 10.511 17.265 1.00 80.44 95 GLU A CA 1
ATOM 751 C C . GLU A 1 95 ? -10.287 9.521 17.008 1.00 80.44 95 GLU A C 1
ATOM 753 O O . GLU A 1 95 ? -9.212 9.922 16.562 1.00 80.44 95 GLU A O 1
ATOM 758 N N . LYS A 1 96 ? -10.535 8.215 17.168 1.00 77.25 96 LYS A N 1
ATOM 759 C CA . LYS A 1 96 ? -9.528 7.172 16.913 1.00 77.25 96 LYS A CA 1
ATOM 760 C C . LYS A 1 96 ? -9.093 7.114 15.451 1.00 77.25 96 LYS A C 1
ATOM 762 O O . LYS A 1 96 ? -7.909 6.918 15.172 1.00 77.25 96 LYS A O 1
ATOM 767 N N . THR A 1 97 ? -10.016 7.310 14.507 1.00 79.88 97 THR A N 1
ATOM 768 C CA . THR A 1 97 ? -9.648 7.381 13.083 1.00 79.88 97 THR A CA 1
ATOM 769 C C . THR A 1 97 ? -8.813 8.616 12.754 1.00 79.88 97 THR A C 1
ATOM 771 O O . THR A 1 97 ? -7.840 8.509 12.010 1.00 79.88 97 THR A O 1
ATOM 774 N N . LEU A 1 98 ? -9.117 9.768 13.357 1.00 83.69 98 LEU A N 1
ATOM 775 C CA . LEU A 1 98 ? -8.325 10.987 13.196 1.00 83.69 98 LEU A CA 1
ATOM 776 C C . LEU A 1 98 ? -6.920 10.838 13.795 1.00 83.69 98 LEU A C 1
ATOM 778 O O . LEU A 1 98 ? -5.946 11.194 13.133 1.00 83.69 98 LEU A O 1
ATOM 782 N N . GLU A 1 99 ? -6.796 10.236 14.982 1.00 82.50 99 GLU A N 1
ATOM 783 C CA . GLU A 1 99 ? -5.496 9.907 15.587 1.00 82.50 99 GLU A CA 1
ATOM 784 C C . GLU A 1 99 ? -4.652 9.007 14.666 1.00 82.50 99 GLU A C 1
ATOM 786 O O . GLU A 1 99 ? -3.448 9.224 14.501 1.00 82.50 99 GLU A O 1
ATOM 791 N N . ALA A 1 100 ? -5.270 8.008 14.027 1.00 77.06 100 ALA A N 1
ATOM 792 C CA . ALA A 1 100 ? -4.583 7.127 13.083 1.00 77.06 100 ALA A CA 1
ATOM 793 C C . ALA A 1 100 ? -4.078 7.881 11.836 1.00 77.06 100 ALA A C 1
ATOM 795 O O . ALA A 1 100 ? -2.948 7.651 11.390 1.00 77.06 100 ALA A O 1
ATOM 796 N N . TYR A 1 101 ? -4.869 8.814 11.298 1.00 79.56 101 TYR A N 1
ATOM 797 C CA . TYR A 1 101 ? -4.460 9.661 10.174 1.00 79.56 101 TYR A CA 1
ATOM 798 C C . TYR A 1 101 ? -3.329 10.627 10.545 1.00 79.56 101 TYR A C 1
ATOM 800 O O . TYR A 1 101 ? -2.353 10.747 9.804 1.00 79.56 101 TYR A O 1
ATOM 808 N N . GLU A 1 102 ? -3.391 11.257 11.718 1.00 83.06 102 GLU A N 1
ATOM 809 C CA . GLU A 1 102 ? -2.323 12.137 12.213 1.00 83.06 102 GLU A CA 1
ATOM 810 C C . GLU A 1 102 ? -1.003 11.385 12.419 1.00 83.06 102 GLU A C 1
ATOM 812 O O . GLU A 1 102 ? 0.071 11.876 12.058 1.00 83.06 102 GLU A O 1
ATOM 817 N N . ASN A 1 103 ? -1.074 10.166 12.957 1.00 78.44 103 ASN A N 1
ATOM 818 C CA . ASN A 1 103 ? 0.094 9.299 13.085 1.00 78.44 103 ASN A CA 1
ATOM 819 C C . ASN A 1 103 ? 0.632 8.861 11.716 1.00 78.44 103 ASN A C 1
ATOM 821 O O . ASN A 1 103 ? 1.847 8.771 11.539 1.00 78.44 103 ASN A O 1
ATOM 825 N N . SER A 1 104 ? -0.244 8.650 10.732 1.00 73.75 104 SER A N 1
ATOM 826 C CA . SER A 1 104 ? 0.164 8.330 9.360 1.00 73.75 104 SER A CA 1
ATOM 827 C C . SER A 1 104 ? 0.944 9.479 8.714 1.00 73.75 104 SER A C 1
ATOM 829 O O . SER A 1 104 ? 1.981 9.223 8.111 1.00 73.75 104 SER A O 1
ATOM 831 N N . ILE A 1 105 ? 0.537 10.741 8.910 1.00 79.25 105 ILE A N 1
ATOM 832 C CA . ILE A 1 105 ? 1.298 11.912 8.426 1.00 79.25 105 ILE A CA 1
ATOM 833 C C . ILE A 1 105 ? 2.699 11.955 9.040 1.00 79.25 105 ILE A C 1
ATOM 835 O O . ILE A 1 105 ? 3.675 12.126 8.311 1.00 79.25 105 ILE A O 1
ATOM 839 N N . LYS A 1 106 ? 2.812 11.749 10.360 1.00 80.12 106 LYS A N 1
ATOM 840 C CA . LYS A 1 106 ? 4.114 11.716 11.050 1.00 80.12 106 LYS A CA 1
ATOM 841 C C . LYS A 1 106 ? 5.020 10.614 10.504 1.00 80.12 106 LYS A C 1
ATOM 843 O O . LYS A 1 106 ? 6.206 10.837 10.304 1.00 80.12 106 LYS A O 1
ATOM 848 N N . ASN A 1 107 ? 4.459 9.442 10.208 1.00 72.19 107 ASN A N 1
ATOM 849 C CA . ASN A 1 107 ? 5.211 8.329 9.623 1.00 72.19 107 ASN A CA 1
ATOM 850 C C . ASN A 1 107 ? 5.639 8.584 8.166 1.00 72.19 107 ASN A C 1
ATOM 852 O O . ASN A 1 107 ? 6.560 7.934 7.678 1.00 72.19 107 ASN A O 1
ATOM 856 N N . LEU A 1 108 ? 4.989 9.524 7.475 1.00 68.50 108 LEU A N 1
ATOM 857 C CA . LEU A 1 108 ? 5.341 9.956 6.121 1.00 68.50 108 LEU A CA 1
ATOM 858 C C . LEU A 1 108 ? 6.379 11.095 6.110 1.00 68.50 108 LEU A C 1
ATOM 860 O O . LEU A 1 108 ? 6.849 11.498 5.041 1.00 68.50 108 LEU A O 1
ATOM 864 N N . GLU A 1 109 ? 6.777 11.628 7.270 1.00 68.56 109 GLU A N 1
ATOM 865 C CA . GLU A 1 109 ? 7.860 12.608 7.360 1.00 68.56 109 GLU A CA 1
ATOM 866 C C . GLU A 1 109 ? 9.198 11.972 6.944 1.00 68.56 109 GLU A C 1
ATOM 868 O O . GLU A 1 109 ? 9.679 11.015 7.543 1.00 68.56 109 GLU A O 1
ATOM 873 N N . GLY A 1 110 ? 9.811 12.507 5.884 1.00 62.00 110 GLY A N 1
ATOM 874 C CA . GLY A 1 110 ? 11.080 12.008 5.342 1.00 62.00 110 GLY A CA 1
ATOM 875 C C . GLY A 1 110 ? 10.953 10.966 4.225 1.00 62.00 110 GLY A C 1
ATOM 876 O O . GLY A 1 110 ? 11.971 10.611 3.631 1.00 62.00 110 GLY A O 1
ATOM 877 N N . VAL A 1 111 ? 9.738 10.525 3.875 1.00 63.81 111 VAL A N 1
ATOM 878 C CA . VAL A 1 111 ? 9.511 9.678 2.693 1.00 63.81 111 VAL A CA 1
ATOM 879 C C . VAL A 1 111 ? 9.482 10.562 1.434 1.00 63.81 111 VAL A C 1
ATOM 881 O O . VAL A 1 111 ? 8.637 11.463 1.352 1.00 63.81 111 VAL A O 1
ATOM 884 N N . PRO A 1 112 ? 10.379 10.358 0.448 1.00 53.75 112 PRO A N 1
ATOM 885 C CA . PRO A 1 112 ? 10.356 11.117 -0.801 1.00 53.75 112 PRO A CA 1
ATOM 886 C C . PRO A 1 112 ? 9.041 10.874 -1.559 1.00 53.75 112 PRO A C 1
ATOM 888 O O . PRO A 1 112 ? 8.524 9.765 -1.552 1.00 53.75 112 PRO A O 1
ATOM 891 N N . ASN A 1 113 ? 8.505 11.912 -2.209 1.00 56.94 113 ASN A N 1
ATOM 892 C CA . ASN A 1 113 ? 7.230 11.898 -2.952 1.00 56.94 113 ASN A CA 1
ATOM 893 C C . ASN A 1 113 ? 5.945 11.660 -2.124 1.00 56.94 113 ASN A C 1
ATOM 895 O O . ASN A 1 113 ? 4.877 11.481 -2.700 1.00 56.94 113 ASN A O 1
ATOM 899 N N . SER A 1 114 ? 5.995 11.750 -0.790 1.00 63.75 114 SER A N 1
ATOM 900 C CA . SER A 1 114 ? 4.817 11.583 0.087 1.00 63.75 114 SER A CA 1
ATOM 901 C C . SER A 1 114 ? 3.876 12.797 0.166 1.00 63.75 114 SER A C 1
ATOM 903 O O . SER A 1 114 ? 2.861 12.745 0.856 1.00 63.75 114 SER A O 1
ATOM 905 N N . GLU A 1 115 ? 4.176 13.897 -0.527 1.00 69.25 115 GLU A N 1
ATOM 906 C CA . GLU A 1 115 ? 3.432 15.162 -0.403 1.00 69.25 115 GLU A CA 1
ATOM 907 C C . GLU A 1 115 ? 1.964 15.047 -0.849 1.00 69.25 115 GLU A C 1
ATOM 909 O O . GLU A 1 115 ? 1.073 15.605 -0.207 1.00 69.25 115 GLU A O 1
ATOM 914 N N . LEU A 1 116 ? 1.684 14.260 -1.894 1.00 66.88 116 LEU A N 1
ATOM 915 C CA . LEU A 1 116 ? 0.310 14.017 -2.350 1.00 66.88 116 LEU A CA 1
ATOM 916 C C . LEU A 1 116 ? -0.484 13.189 -1.321 1.00 66.88 116 LEU A C 1
ATOM 918 O O . LEU A 1 116 ? -1.599 13.558 -0.961 1.00 66.88 116 LEU A O 1
ATOM 922 N N . LEU A 1 117 ? 0.134 12.130 -0.781 1.00 67.12 117 LEU A N 1
ATOM 923 C CA . LEU A 1 117 ? -0.404 11.299 0.306 1.00 67.12 117 LEU A CA 1
ATOM 924 C C . LEU A 1 117 ? -0.753 12.142 1.538 1.00 67.12 117 LEU A C 1
ATOM 926 O O . LEU A 1 117 ? -1.855 12.033 2.071 1.00 67.12 117 LEU A O 1
ATOM 930 N N . LYS A 1 118 ? 0.168 13.011 1.971 1.00 76.25 118 LYS A N 1
ATOM 931 C CA . LYS A 1 118 ? -0.056 13.910 3.111 1.00 76.25 118 LYS A CA 1
ATOM 932 C C . LYS A 1 118 ? -1.246 14.829 2.871 1.00 76.25 118 LYS A C 1
ATOM 934 O O . LYS A 1 118 ? -2.106 14.916 3.737 1.00 76.25 118 LYS A O 1
ATOM 939 N N . THR A 1 119 ? -1.330 15.440 1.689 1.00 79.75 119 THR A N 1
ATOM 940 C CA . THR A 1 119 ? -2.417 16.372 1.349 1.00 79.75 119 THR A CA 1
ATOM 941 C C . THR A 1 119 ? -3.791 15.695 1.448 1.00 79.75 119 THR A C 1
ATOM 943 O O . THR A 1 119 ? -4.716 16.254 2.030 1.00 79.75 119 THR A O 1
ATOM 946 N N . LEU A 1 120 ? -3.923 14.458 0.958 1.00 72.06 120 LEU A N 1
ATOM 947 C CA . LEU A 1 120 ? -5.182 13.703 1.029 1.00 72.06 120 LEU A CA 1
ATOM 948 C C . LEU A 1 120 ? -5.544 13.293 2.465 1.00 72.06 120 LEU A C 1
ATOM 950 O O . LEU A 1 120 ? -6.705 13.371 2.869 1.00 72.06 120 LEU A O 1
ATOM 954 N N . ILE A 1 121 ? -4.551 12.891 3.264 1.00 79.81 121 ILE A N 1
ATOM 955 C CA . ILE A 1 121 ? -4.763 12.567 4.681 1.00 79.81 121 ILE A CA 1
ATOM 956 C C . ILE A 1 121 ? -5.147 13.833 5.468 1.00 79.81 121 ILE A C 1
ATOM 958 O O . ILE A 1 121 ? -6.027 13.784 6.328 1.00 79.81 121 ILE A O 1
ATOM 962 N N . GLU A 1 122 ? -4.566 14.990 5.145 1.00 84.12 122 GLU A N 1
ATOM 963 C CA . GLU A 1 122 ? -4.951 16.285 5.719 1.00 84.12 122 GLU A CA 1
ATOM 964 C C . GLU A 1 122 ? -6.386 16.685 5.349 1.00 84.12 122 GLU A C 1
ATOM 966 O O . GLU A 1 122 ? -7.122 17.195 6.201 1.00 84.12 122 GLU A O 1
ATOM 971 N N . GLU A 1 123 ? -6.820 16.423 4.113 1.00 82.69 123 GLU A N 1
ATOM 972 C CA . GLU A 1 123 ? -8.208 16.633 3.690 1.00 82.69 123 GLU A CA 1
ATOM 973 C C . GLU A 1 123 ? -9.188 15.749 4.473 1.00 82.69 123 GLU A C 1
ATOM 975 O O . GLU A 1 123 ? -10.222 16.249 4.930 1.00 82.69 123 GLU A O 1
ATOM 980 N N . LEU A 1 124 ? -8.842 14.480 4.724 1.00 80.56 124 LEU A N 1
ATOM 981 C CA . LEU A 1 124 ? -9.629 13.584 5.580 1.00 80.56 124 LEU A CA 1
ATOM 982 C C . LEU A 1 124 ? -9.678 14.066 7.033 1.00 80.56 124 LEU A C 1
ATOM 984 O O . LEU A 1 124 ? -10.752 14.099 7.637 1.00 80.56 124 LEU A O 1
ATOM 988 N N . ILE A 1 125 ? -8.550 14.515 7.589 1.00 85.62 125 ILE A N 1
ATOM 989 C CA . ILE A 1 125 ? -8.511 15.072 8.948 1.00 85.62 125 ILE A CA 1
ATOM 990 C C . ILE A 1 125 ? -9.396 16.317 9.042 1.00 85.62 125 ILE A C 1
ATOM 992 O O . ILE A 1 125 ? -10.174 16.471 9.987 1.00 85.62 125 ILE A O 1
ATOM 996 N N . LYS A 1 126 ? -9.324 17.206 8.047 1.00 87.50 126 LYS A N 1
ATOM 997 C CA . LYS A 1 126 ? -10.158 18.411 7.978 1.00 87.50 126 LYS A CA 1
ATOM 998 C C . LYS A 1 126 ? -11.643 18.065 7.855 1.00 87.50 126 LYS A C 1
ATOM 1000 O O . LYS A 1 126 ? -12.472 18.726 8.483 1.00 87.50 126 LYS A O 1
ATOM 1005 N N . LEU A 1 127 ? -11.974 17.034 7.077 1.00 82.56 127 LEU A N 1
ATOM 1006 C CA . LEU A 1 127 ? -13.335 16.532 6.932 1.00 82.56 127 LEU A CA 1
ATOM 1007 C C . LEU A 1 127 ? -13.870 15.993 8.266 1.00 82.56 127 LEU A C 1
ATOM 1009 O O . LEU A 1 127 ? -14.961 16.388 8.673 1.00 82.56 127 LEU A O 1
ATOM 1013 N N . GLY A 1 128 ? -13.103 15.172 8.988 1.00 80.56 128 GLY A N 1
ATOM 1014 C CA . GLY A 1 128 ? -13.522 14.657 10.296 1.00 80.56 128 GLY A CA 1
ATOM 1015 C C . GLY A 1 128 ? -13.619 15.748 11.370 1.00 80.56 128 GLY A C 1
ATOM 1016 O O . GLY A 1 128 ? -14.575 15.775 12.141 1.00 80.56 128 GLY A O 1
ATOM 1017 N N . ARG A 1 129 ? -12.725 16.745 11.353 1.00 86.75 129 ARG A N 1
ATOM 1018 C CA . ARG A 1 129 ? -12.773 17.904 12.271 1.00 86.75 129 ARG A CA 1
ATOM 1019 C C . ARG A 1 129 ? -13.902 18.902 11.979 1.00 86.75 129 ARG A C 1
ATOM 1021 O O . ARG A 1 129 ? -14.074 19.857 12.731 1.00 86.75 129 ARG A O 1
ATOM 1028 N N . SER A 1 130 ? -14.691 18.701 10.920 1.00 82.25 130 SER A N 1
ATOM 1029 C CA . SER A 1 130 ? -15.816 19.584 10.572 1.00 82.25 130 SER A CA 1
ATOM 1030 C C . SER A 1 130 ? -17.059 19.418 11.464 1.00 82.25 130 SER A C 1
ATOM 1032 O O . SER A 1 130 ? -18.052 20.114 11.254 1.00 82.25 130 SER A O 1
ATOM 1034 N N . GLY A 1 131 ? -17.009 18.533 12.468 1.00 77.25 131 GLY A N 1
ATOM 1035 C CA . GLY A 1 131 ? -18.108 18.297 13.413 1.00 77.25 131 GLY A CA 1
ATOM 1036 C C . GLY A 1 131 ? -19.205 17.380 12.864 1.00 77.25 131 GLY A C 1
ATOM 1037 O O . GLY A 1 131 ? -20.359 17.475 13.274 1.00 77.25 131 GLY A O 1
ATOM 1038 N N . ILE A 1 132 ? -18.862 16.527 11.897 1.00 79.00 132 ILE A N 1
ATOM 1039 C CA . ILE A 1 132 ? -19.760 15.521 11.320 1.00 79.00 132 ILE A CA 1
ATOM 1040 C C . ILE A 1 132 ? -19.682 14.211 12.110 1.00 79.00 132 ILE A C 1
ATOM 1042 O O . ILE A 1 132 ? -18.640 13.889 12.668 1.00 79.00 132 ILE A O 1
ATOM 1046 N N . SER A 1 133 ? -20.765 13.431 12.139 1.00 75.00 133 SER A N 1
ATOM 1047 C CA . SER A 1 133 ? -20.731 12.102 12.765 1.00 75.00 133 SER A CA 1
ATOM 1048 C C . SER A 1 133 ? -19.907 11.109 11.942 1.00 75.00 133 SER A C 1
ATOM 1050 O O . SER A 1 133 ? -19.759 11.261 10.726 1.00 75.00 133 SER A O 1
ATOM 1052 N N . TYR A 1 134 ? -19.412 10.055 12.590 1.00 72.50 134 TYR A N 1
ATOM 1053 C CA . TYR A 1 134 ? -18.569 9.043 11.955 1.00 72.50 134 TYR A CA 1
ATOM 1054 C C . TYR A 1 134 ? -19.189 8.389 10.700 1.00 72.50 134 TYR A C 1
ATOM 1056 O O . TYR A 1 134 ? -18.522 8.347 9.665 1.00 72.50 134 TYR A O 1
ATOM 1064 N N . PRO A 1 135 ? -20.482 8.005 10.675 1.00 74.19 135 PRO A N 1
ATOM 1065 C CA . PRO A 1 135 ? -21.105 7.493 9.449 1.00 74.19 135 PRO A CA 1
ATOM 1066 C C . PRO A 1 135 ? -21.180 8.529 8.314 1.00 74.19 135 PRO A C 1
ATOM 1068 O O . PRO A 1 135 ? -21.116 8.186 7.134 1.00 74.19 135 PRO A O 1
ATOM 1071 N N . VAL A 1 136 ? -21.319 9.817 8.651 1.00 73.94 136 VAL A N 1
ATOM 1072 C CA . VAL A 1 136 ? -21.327 10.908 7.663 1.00 73.94 136 VAL A CA 1
ATOM 1073 C C . VAL A 1 136 ? -19.917 11.185 7.150 1.00 73.94 136 VAL A C 1
ATOM 1075 O O . VAL A 1 136 ? -19.766 11.481 5.967 1.00 73.94 136 VAL A O 1
ATOM 1078 N N . PHE A 1 137 ? -18.908 11.060 8.012 1.00 78.06 137 PHE A N 1
ATOM 1079 C CA . PHE A 1 137 ? -17.499 11.114 7.643 1.00 78.06 137 PHE A CA 1
ATOM 1080 C C . PHE A 1 137 ? -17.145 10.019 6.633 1.00 78.06 137 PHE A C 1
ATOM 1082 O O . PHE A 1 137 ? -16.683 10.355 5.546 1.00 78.06 137 PHE A O 1
ATOM 1089 N N . LEU A 1 138 ? -17.448 8.752 6.938 1.00 74.31 138 LEU A N 1
ATOM 1090 C CA . LEU A 1 138 ? -17.164 7.620 6.047 1.00 74.31 138 LEU A CA 1
ATOM 1091 C C . LEU A 1 138 ? -17.830 7.792 4.681 1.00 74.31 138 LEU A C 1
ATOM 1093 O O . LEU A 1 138 ? -17.160 7.749 3.654 1.00 74.31 138 LEU A O 1
ATOM 1097 N N . ARG A 1 139 ? -19.131 8.103 4.671 1.00 73.50 139 ARG A N 1
ATOM 1098 C CA . ARG A 1 139 ? -19.868 8.341 3.427 1.00 73.50 139 ARG A CA 1
ATOM 1099 C C . ARG A 1 139 ? -19.272 9.486 2.610 1.00 73.50 139 ARG A C 1
ATOM 1101 O O . ARG A 1 139 ? -19.149 9.358 1.402 1.00 73.50 139 ARG A O 1
ATOM 1108 N N . LYS A 1 140 ? -18.902 10.605 3.242 1.00 72.75 140 LYS A N 1
ATOM 1109 C CA . LYS A 1 140 ? -18.300 11.731 2.514 1.00 72.75 140 LYS A CA 1
ATOM 1110 C C . LYS A 1 140 ? -16.909 11.400 1.983 1.00 72.75 140 LYS A C 1
ATOM 1112 O O . LYS A 1 140 ? -16.603 11.833 0.882 1.00 72.75 140 LYS A O 1
ATOM 1117 N N . ALA A 1 141 ? -16.103 10.654 2.739 1.00 70.75 141 ALA A N 1
ATOM 1118 C CA . ALA A 1 141 ? -14.786 10.193 2.303 1.00 70.75 141 ALA A CA 1
ATOM 1119 C C . ALA A 1 141 ? -14.878 9.229 1.104 1.00 70.75 141 ALA A C 1
ATOM 1121 O O . ALA A 1 141 ? -14.042 9.287 0.201 1.00 70.75 141 ALA A O 1
ATOM 1122 N N . GLU A 1 142 ? -15.911 8.382 1.069 1.00 67.25 142 GLU A N 1
ATOM 1123 C CA . GLU A 1 142 ? -16.236 7.520 -0.074 1.00 67.25 142 GLU A CA 1
ATOM 1124 C C . GLU A 1 142 ? -16.765 8.323 -1.272 1.00 67.25 142 GLU A C 1
ATOM 1126 O O . GLU A 1 142 ? -16.263 8.171 -2.383 1.00 67.25 142 GLU A O 1
ATOM 1131 N N . GLU A 1 143 ? -17.735 9.219 -1.059 1.00 67.81 143 GLU A N 1
ATOM 1132 C CA . GLU A 1 143 ? -18.325 10.065 -2.109 1.00 67.81 143 GLU A CA 1
ATOM 1133 C C . GLU A 1 143 ? -17.297 10.995 -2.769 1.00 67.81 143 GLU A C 1
ATOM 1135 O O . GLU A 1 143 ? -17.421 11.310 -3.951 1.00 67.81 143 GLU A O 1
ATOM 1140 N N . SER A 1 144 ? -16.278 11.435 -2.027 1.00 67.06 144 SER A N 1
ATOM 1141 C CA . SER A 1 144 ? -15.178 12.240 -2.563 1.00 67.06 144 SER A CA 1
ATOM 1142 C C . SER A 1 144 ? -14.033 11.411 -3.157 1.00 67.06 144 SER A C 1
ATOM 1144 O O . SER A 1 144 ? -13.048 12.001 -3.590 1.00 67.06 144 SER A O 1
ATOM 1146 N N . GLY A 1 145 ? -1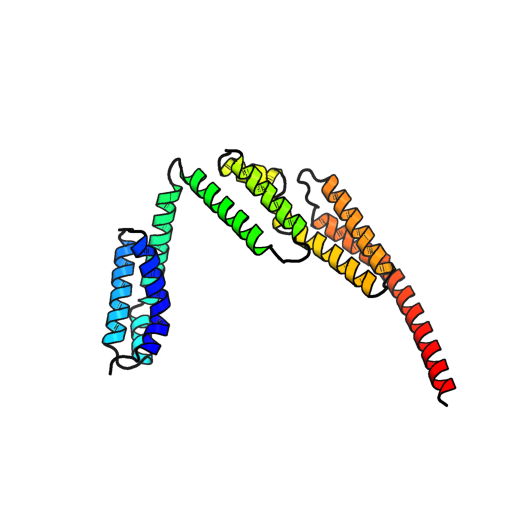4.120 10.074 -3.133 1.00 64.44 145 GLY A N 1
ATOM 1147 C CA . GLY A 1 145 ? -13.094 9.160 -3.651 1.00 64.44 145 GLY A CA 1
ATOM 1148 C C . GLY A 1 145 ? -11.785 9.121 -2.856 1.00 64.44 145 GLY A C 1
ATOM 1149 O O . GLY A 1 145 ? -10.825 8.483 -3.283 1.00 64.44 145 GLY A O 1
ATOM 1150 N N . LEU A 1 146 ? -11.729 9.753 -1.678 1.00 68.25 146 LEU A N 1
ATOM 1151 C CA . LEU A 1 146 ? -10.501 9.872 -0.879 1.00 68.25 146 LEU A CA 1
ATOM 1152 C C . LEU A 1 146 ? -9.998 8.504 -0.395 1.00 68.25 146 LEU A C 1
ATOM 1154 O O . LEU A 1 146 ? -8.794 8.259 -0.399 1.00 68.25 146 LEU A O 1
ATOM 1158 N N . ASN A 1 147 ? -10.910 7.590 -0.045 1.00 66.12 147 ASN A N 1
ATOM 1159 C CA . ASN A 1 147 ? -10.542 6.224 0.350 1.00 66.12 147 ASN A CA 1
ATOM 1160 C C . ASN A 1 147 ? -9.932 5.431 -0.817 1.00 66.12 147 ASN A C 1
ATOM 1162 O O . ASN A 1 147 ? -8.924 4.754 -0.649 1.00 66.12 147 ASN A O 1
ATOM 1166 N N . GLN A 1 148 ? -10.491 5.562 -2.019 1.00 64.00 148 GLN A N 1
ATOM 1167 C CA . GLN A 1 148 ? -10.020 4.852 -3.214 1.00 64.00 148 GLN A CA 1
ATOM 1168 C C . GLN A 1 148 ? -8.662 5.379 -3.705 1.00 64.00 148 GLN A C 1
ATOM 1170 O O . GLN A 1 148 ? -7.799 4.598 -4.116 1.00 64.00 148 GLN A O 1
ATOM 1175 N N . LEU A 1 149 ? -8.438 6.694 -3.595 1.00 63.97 149 LEU A N 1
ATOM 1176 C CA . LEU A 1 149 ? -7.136 7.311 -3.861 1.00 63.97 149 LEU A CA 1
ATOM 1177 C C . LEU A 1 149 ? -6.044 6.767 -2.924 1.00 63.97 149 LEU A C 1
ATOM 1179 O O . LEU A 1 149 ? -4.916 6.541 -3.367 1.00 63.97 149 LEU A O 1
ATOM 1183 N N . LEU A 1 150 ? -6.383 6.517 -1.653 1.00 66.75 150 LEU A N 1
ATOM 1184 C CA . LEU A 1 150 ? -5.474 5.938 -0.657 1.00 66.75 150 LEU A CA 1
ATOM 1185 C C . LEU A 1 150 ? -5.231 4.431 -0.845 1.00 66.75 150 LEU A C 1
ATOM 1187 O O . LEU A 1 150 ? -4.135 3.964 -0.543 1.00 66.75 150 LEU A O 1
ATOM 1191 N N . GLU A 1 151 ? -6.214 3.673 -1.335 1.00 61.03 151 GLU A N 1
ATOM 1192 C CA . GLU A 1 151 ? -6.127 2.208 -1.444 1.00 61.03 151 GLU A CA 1
ATOM 1193 C C . GLU A 1 151 ? -5.337 1.698 -2.662 1.00 61.03 151 GLU A C 1
ATOM 1195 O O . GLU A 1 151 ? -4.793 0.594 -2.606 1.00 61.03 151 GLU A O 1
ATOM 1200 N N . GLY A 1 152 ? -5.226 2.459 -3.758 1.00 57.53 152 GLY A N 1
ATOM 1201 C CA . GLY A 1 152 ? -4.505 1.947 -4.934 1.00 57.53 152 GLY A CA 1
ATOM 1202 C C . GLY A 1 152 ? -4.216 2.923 -6.067 1.00 57.53 152 GLY A C 1
ATOM 1203 O O . GLY A 1 152 ? -3.240 2.716 -6.791 1.00 57.53 152 GLY A O 1
ATOM 1204 N N . ASP A 1 153 ? -4.992 3.998 -6.211 1.00 59.22 153 ASP A N 1
ATOM 1205 C CA . ASP A 1 153 ? -4.839 4.907 -7.354 1.00 59.22 153 ASP A CA 1
ATOM 1206 C C . ASP A 1 153 ? -3.500 5.678 -7.302 1.00 59.22 153 ASP A C 1
ATOM 1208 O O . ASP A 1 153 ? -2.793 5.820 -8.302 1.00 59.22 153 ASP A O 1
ATOM 1212 N N . MET A 1 154 ? -3.047 6.050 -6.098 1.00 59.88 154 MET A N 1
ATOM 1213 C CA . MET A 1 154 ? -1.727 6.665 -5.918 1.00 59.88 154 MET A CA 1
ATOM 1214 C C . MET A 1 154 ? -0.552 5.736 -6.214 1.00 59.88 154 MET A C 1
ATOM 1216 O O . MET A 1 154 ? 0.452 6.202 -6.750 1.00 59.88 154 MET A O 1
ATOM 1220 N N . VAL A 1 155 ? -0.658 4.438 -5.915 1.00 62.09 155 VAL A N 1
ATOM 1221 C CA . VAL A 1 155 ? 0.415 3.475 -6.223 1.00 62.09 155 VAL A CA 1
ATOM 1222 C C . VAL A 1 155 ? 0.631 3.406 -7.734 1.00 62.09 155 VAL A C 1
ATOM 1224 O O . VAL A 1 155 ? 1.769 3.334 -8.205 1.00 62.09 155 VAL A O 1
ATOM 1227 N N . VAL A 1 156 ? -0.453 3.490 -8.509 1.00 69.06 156 VAL A N 1
ATOM 1228 C CA . VAL A 1 156 ? -0.406 3.528 -9.973 1.00 69.06 156 VAL A CA 1
ATOM 1229 C C . VAL A 1 156 ? 0.261 4.816 -10.462 1.00 69.06 156 VAL A C 1
ATOM 1231 O O . VAL A 1 156 ? 1.223 4.737 -11.230 1.00 69.06 156 VAL A O 1
ATOM 1234 N N . MET A 1 157 ? -0.182 5.981 -9.980 1.00 71.12 157 MET A N 1
ATOM 1235 C CA . MET A 1 157 ? 0.402 7.279 -10.344 1.00 71.12 157 MET A CA 1
ATOM 1236 C C . MET A 1 157 ? 1.899 7.358 -10.003 1.00 71.12 157 MET A C 1
ATOM 1238 O O . MET A 1 157 ? 2.723 7.744 -10.839 1.00 71.12 157 MET A O 1
ATOM 1242 N N . GLU A 1 158 ? 2.272 6.954 -8.787 1.00 71.06 158 GLU A N 1
ATOM 1243 C CA . GLU A 1 158 ? 3.659 6.965 -8.328 1.00 71.06 158 GLU A CA 1
ATOM 1244 C C . GLU A 1 158 ? 4.531 6.048 -9.189 1.00 71.06 158 GLU A C 1
ATOM 1246 O O . GLU A 1 158 ? 5.603 6.459 -9.637 1.00 71.06 158 GLU A O 1
ATOM 1251 N N . THR A 1 159 ? 4.051 4.840 -9.494 1.00 77.44 159 THR A N 1
ATOM 1252 C CA . THR A 1 159 ? 4.775 3.887 -10.346 1.00 77.44 159 THR A CA 1
ATOM 1253 C C . THR A 1 159 ? 5.064 4.482 -11.727 1.00 77.44 159 THR A C 1
ATOM 1255 O O . THR A 1 159 ? 6.182 4.366 -12.232 1.00 77.44 159 THR A O 1
ATOM 1258 N N . ILE A 1 160 ? 4.093 5.169 -12.337 1.00 82.25 160 ILE A N 1
ATOM 1259 C CA . ILE A 1 160 ? 4.274 5.801 -13.654 1.00 82.25 160 ILE A CA 1
ATOM 1260 C C . ILE A 1 160 ? 5.312 6.932 -13.574 1.00 82.25 160 ILE A C 1
ATOM 1262 O O . ILE A 1 160 ? 6.200 7.037 -14.426 1.00 82.25 160 ILE A O 1
ATOM 1266 N N . MET A 1 161 ? 5.264 7.751 -12.520 1.00 81.12 161 MET A N 1
ATOM 1267 C CA . MET A 1 161 ? 6.229 8.834 -12.294 1.00 81.12 161 MET A CA 1
ATOM 1268 C C . MET A 1 161 ? 7.652 8.317 -12.039 1.00 81.12 161 MET A C 1
ATOM 1270 O O . MET A 1 161 ? 8.625 8.874 -12.568 1.00 81.12 161 MET A O 1
ATOM 1274 N N . GLN A 1 162 ? 7.790 7.234 -11.272 1.00 79.38 162 GLN A N 1
ATOM 1275 C CA . GLN A 1 162 ? 9.069 6.563 -11.046 1.00 79.38 162 GLN A CA 1
ATOM 1276 C C . GLN A 1 162 ? 9.620 5.981 -12.356 1.00 79.38 162 GLN A C 1
ATOM 1278 O O . GLN A 1 162 ? 10.771 6.256 -12.704 1.00 79.38 162 GLN A O 1
ATOM 1283 N N . ASN A 1 163 ? 8.791 5.284 -13.140 1.00 84.75 163 ASN A N 1
ATOM 1284 C CA . ASN A 1 163 ? 9.178 4.739 -14.445 1.00 84.75 163 ASN A CA 1
ATOM 1285 C C . ASN A 1 163 ? 9.619 5.836 -15.419 1.00 84.75 163 ASN A C 1
ATOM 1287 O O . ASN A 1 163 ? 10.639 5.696 -16.095 1.00 84.75 163 ASN A O 1
ATOM 1291 N N . LYS A 1 164 ? 8.907 6.968 -15.451 1.00 88.62 164 LYS A N 1
ATOM 1292 C CA . LYS A 1 164 ? 9.291 8.136 -16.253 1.00 88.62 164 LYS A CA 1
ATOM 1293 C C . LYS A 1 164 ? 10.654 8.684 -15.831 1.00 88.62 164 LYS A C 1
ATOM 1295 O O . LYS A 1 164 ? 11.486 9.006 -16.680 1.00 88.62 164 LYS A O 1
ATOM 1300 N N . THR A 1 165 ? 10.885 8.805 -14.526 1.00 84.62 165 THR A N 1
ATOM 1301 C CA . THR A 1 165 ? 12.154 9.302 -13.974 1.00 84.62 165 THR A CA 1
ATOM 1302 C C . THR A 1 165 ? 13.306 8.365 -14.328 1.00 84.62 165 THR A C 1
ATOM 1304 O O . THR A 1 165 ? 14.349 8.822 -14.799 1.00 84.62 165 THR A O 1
ATOM 1307 N N . PHE A 1 166 ? 13.090 7.057 -14.192 1.00 85.12 166 PHE A N 1
ATOM 1308 C CA . PHE A 1 166 ? 14.045 6.034 -14.599 1.00 85.12 166 PHE A CA 1
ATOM 1309 C C . PHE A 1 166 ? 14.342 6.090 -16.105 1.00 85.12 166 PHE A C 1
ATOM 1311 O O . PHE A 1 166 ? 15.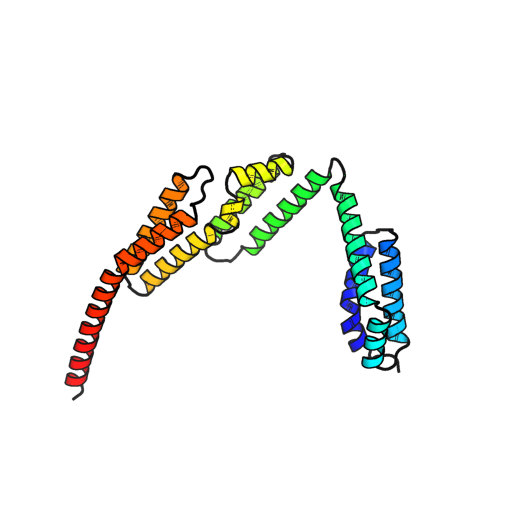505 6.131 -16.500 1.00 85.12 166 PHE A O 1
ATOM 1318 N N . ALA A 1 167 ? 13.317 6.186 -16.956 1.00 89.75 167 ALA A N 1
ATOM 1319 C CA . ALA A 1 167 ? 13.488 6.289 -18.405 1.00 89.75 167 ALA A CA 1
ATOM 1320 C C . ALA A 1 167 ? 14.296 7.534 -18.816 1.00 89.75 167 ALA A C 1
ATOM 1322 O O . ALA A 1 167 ? 15.132 7.459 -19.718 1.00 89.75 167 ALA A O 1
ATOM 1323 N N . LYS A 1 168 ? 14.105 8.667 -18.121 1.00 89.75 168 LYS A N 1
ATOM 1324 C CA . LYS A 1 168 ? 14.920 9.877 -18.322 1.00 89.75 168 LYS A CA 1
ATOM 1325 C C . LYS A 1 168 ? 16.379 9.656 -17.934 1.00 89.75 168 LYS A C 1
ATOM 1327 O O . LYS A 1 168 ? 17.259 10.041 -18.699 1.00 89.75 168 LYS A O 1
ATOM 1332 N N . LEU A 1 169 ? 16.625 9.031 -16.780 1.00 89.62 169 LEU A N 1
ATOM 1333 C CA . LEU A 1 169 ? 17.975 8.708 -16.309 1.00 89.62 169 LEU A CA 1
ATOM 1334 C C . LEU A 1 169 ? 18.707 7.776 -17.284 1.00 89.62 169 LEU A C 1
ATOM 1336 O O . LEU A 1 169 ? 19.889 7.960 -17.549 1.00 89.62 169 LEU A O 1
ATOM 1340 N N . MET A 1 170 ? 17.987 6.805 -17.843 1.00 88.31 170 MET A N 1
ATOM 1341 C CA . MET A 1 170 ? 18.523 5.827 -18.791 1.00 88.31 170 MET A CA 1
ATOM 1342 C C . MET A 1 170 ? 18.576 6.334 -20.239 1.00 88.31 170 MET A C 1
ATOM 1344 O O . MET A 1 170 ? 18.957 5.577 -21.128 1.00 88.31 170 MET A O 1
ATOM 1348 N N . HIS A 1 171 ? 18.201 7.594 -20.496 1.00 87.81 171 HIS A N 1
ATOM 1349 C CA . HIS A 1 171 ? 18.143 8.183 -21.837 1.00 87.81 171 HIS A CA 1
ATOM 1350 C C . HIS A 1 171 ? 17.309 7.358 -22.837 1.00 87.81 171 HIS A C 1
ATOM 1352 O O . HIS A 1 171 ? 17.707 7.161 -23.985 1.00 87.81 171 HIS A O 1
ATOM 1358 N N . LEU A 1 172 ? 16.133 6.893 -22.405 1.00 90.38 172 LEU A N 1
ATOM 1359 C CA . LEU A 1 172 ? 15.196 6.100 -23.208 1.00 90.38 172 LEU A CA 1
ATOM 1360 C C . LEU A 1 172 ? 14.028 6.983 -23.697 1.00 90.38 172 LEU A C 1
ATOM 1362 O O . LEU A 1 172 ? 12.981 7.024 -23.050 1.00 90.38 172 LEU A O 1
ATOM 1366 N N . PRO A 1 173 ? 14.164 7.716 -24.820 1.00 91.56 173 PRO A N 1
ATOM 1367 C CA . PRO A 1 173 ? 13.210 8.760 -25.208 1.00 91.56 173 PRO A CA 1
ATOM 1368 C C . PRO A 1 173 ? 11.796 8.232 -25.482 1.00 91.56 173 PRO A C 1
ATOM 1370 O O . PRO A 1 173 ? 10.824 8.860 -25.072 1.00 91.56 173 PRO A O 1
ATOM 1373 N N . LEU A 1 174 ? 11.674 7.062 -26.116 1.00 93.25 174 LEU A N 1
ATOM 1374 C CA . LEU A 1 174 ? 10.374 6.455 -26.419 1.00 93.25 174 LEU A CA 1
ATOM 1375 C C . LEU A 1 174 ? 9.655 5.950 -25.163 1.00 93.25 174 LEU A C 1
ATOM 1377 O O . LEU A 1 174 ? 8.433 6.020 -25.088 1.00 93.25 174 LEU A O 1
ATOM 1381 N N . GLU A 1 175 ? 10.403 5.493 -24.157 1.00 90.88 175 GLU A N 1
ATOM 1382 C CA . GLU A 1 175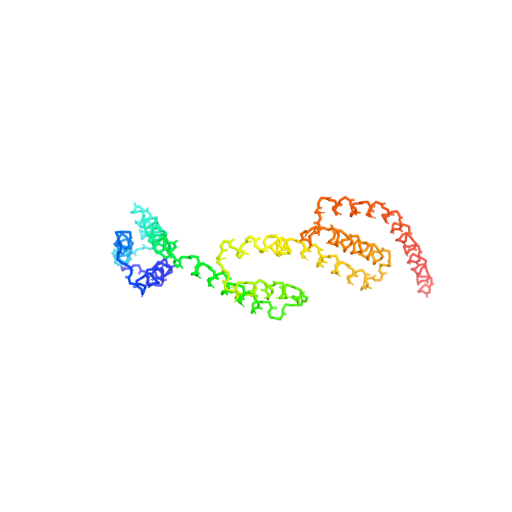 ? 9.822 5.137 -22.861 1.00 90.88 175 GLU A CA 1
ATOM 1383 C C . GLU A 1 175 ? 9.353 6.387 -22.112 1.00 90.88 175 GLU A C 1
ATOM 1385 O O . GLU A 1 175 ? 8.262 6.384 -21.553 1.00 90.88 175 GLU A O 1
ATOM 1390 N N . VAL A 1 176 ? 10.113 7.490 -22.156 1.00 92.38 176 VAL A N 1
ATOM 1391 C CA . VAL A 1 176 ? 9.674 8.770 -21.569 1.00 92.38 176 VAL A CA 1
ATOM 1392 C C . VAL A 1 176 ? 8.359 9.238 -22.192 1.00 92.38 176 VAL A C 1
ATOM 1394 O O . VAL A 1 176 ? 7.440 9.597 -21.457 1.00 92.38 176 VAL A O 1
ATOM 1397 N N . GLU A 1 177 ? 8.255 9.197 -23.521 1.00 94.12 177 GLU A N 1
ATOM 1398 C CA . GLU A 1 177 ? 7.038 9.576 -24.244 1.00 94.12 177 GLU A CA 1
ATOM 1399 C C . GLU A 1 177 ? 5.852 8.673 -23.873 1.00 94.12 177 GLU A C 1
ATOM 1401 O O . GLU A 1 177 ? 4.759 9.170 -23.589 1.00 94.12 177 GLU A O 1
ATOM 1406 N N . LYS A 1 178 ? 6.073 7.352 -23.796 1.00 93.81 178 LYS A N 1
ATOM 1407 C CA . LYS A 1 178 ? 5.047 6.388 -23.381 1.00 93.81 178 LYS A CA 1
ATOM 1408 C C . LYS A 1 178 ? 4.522 6.694 -21.976 1.00 93.81 178 LYS A C 1
ATOM 1410 O O . LYS A 1 178 ? 3.309 6.781 -21.791 1.00 93.81 178 LYS A O 1
ATOM 1415 N N . GLN A 1 179 ? 5.415 6.916 -21.004 1.00 91.75 179 GLN A N 1
ATOM 1416 C CA . GLN A 1 179 ? 5.014 7.246 -19.630 1.00 91.75 179 GLN A CA 1
ATOM 1417 C C . GLN A 1 179 ? 4.293 8.604 -19.550 1.00 91.75 179 GLN A C 1
ATOM 1419 O O . GLN A 1 179 ? 3.340 8.753 -18.792 1.00 91.75 179 GLN A O 1
ATOM 1424 N N . GLU A 1 180 ? 4.692 9.597 -20.353 1.00 92.00 180 GLU A N 1
ATOM 1425 C CA . GLU A 1 180 ? 3.989 10.888 -20.440 1.00 92.00 180 GLU A CA 1
ATOM 1426 C C . GLU A 1 180 ? 2.571 10.750 -20.981 1.00 92.00 180 GLU A C 1
ATOM 1428 O O . GLU A 1 180 ? 1.638 11.365 -20.461 1.00 92.00 180 GLU A O 1
ATOM 1433 N N . ARG A 1 181 ? 2.397 9.909 -21.997 1.00 93.25 181 ARG A N 1
ATOM 1434 C CA . ARG A 1 181 ? 1.085 9.633 -22.572 1.00 93.25 181 ARG A CA 1
ATOM 1435 C C . ARG A 1 181 ? 0.197 8.857 -21.606 1.00 93.25 181 ARG A C 1
ATOM 1437 O O . ARG A 1 181 ? -0.987 9.158 -21.507 1.00 93.25 181 ARG A O 1
ATOM 1444 N N . GLN A 1 182 ? 0.777 7.920 -20.863 1.00 91.00 182 GLN A N 1
ATOM 1445 C CA . GLN A 1 182 ? 0.073 7.164 -19.835 1.00 91.00 182 GLN A CA 1
ATOM 1446 C C . GLN A 1 182 ? -0.413 8.065 -18.685 1.00 91.00 182 GLN A C 1
ATOM 1448 O O . GLN A 1 182 ? -1.568 7.943 -18.287 1.00 91.00 182 GLN A O 1
ATOM 1453 N N . LEU A 1 183 ? 0.415 9.009 -18.211 1.00 88.12 183 LEU A N 1
ATOM 1454 C CA . LEU A 1 183 ? -0.005 10.025 -17.229 1.00 88.12 183 LEU A CA 1
ATOM 1455 C C . LEU A 1 183 ? -1.161 10.874 -17.755 1.00 88.12 183 LEU A C 1
ATOM 1457 O O . LEU A 1 183 ? -2.136 11.095 -17.051 1.00 88.12 183 LEU A O 1
ATOM 1461 N N . LYS A 1 184 ? -1.085 11.308 -19.015 1.00 90.12 184 LYS A N 1
ATOM 1462 C CA . LYS A 1 184 ? -2.137 12.137 -19.606 1.00 90.12 184 LYS A CA 1
ATOM 1463 C C . LYS A 1 184 ? -3.484 11.411 -19.670 1.00 90.12 184 LYS A C 1
ATOM 1465 O O . LYS A 1 184 ? -4.503 12.002 -19.335 1.00 90.12 184 LYS A O 1
ATOM 1470 N N . ILE A 1 185 ? -3.485 10.145 -20.093 1.00 89.06 185 ILE A N 1
ATOM 1471 C CA . ILE A 1 185 ? -4.702 9.317 -20.133 1.00 89.06 185 ILE A CA 1
ATOM 1472 C C . ILE A 1 185 ? -5.276 9.157 -18.726 1.00 89.06 185 ILE A C 1
ATOM 1474 O O . ILE A 1 185 ? -6.482 9.277 -18.534 1.00 89.06 185 ILE A O 1
ATOM 1478 N N . TYR A 1 186 ? -4.408 8.910 -17.748 1.00 85.88 186 TYR A N 1
ATOM 1479 C CA . TYR A 1 186 ? -4.805 8.802 -16.355 1.00 85.88 186 TYR A CA 1
ATOM 1480 C C . TYR A 1 186 ? -5.465 10.096 -15.846 1.00 85.88 186 TYR A C 1
ATOM 1482 O O . TYR A 1 186 ? -6.575 10.048 -15.321 1.00 85.88 186 TYR A O 1
ATOM 1490 N N . ASP A 1 187 ? -4.840 11.255 -16.074 1.00 83.56 187 ASP A N 1
ATOM 1491 C CA . ASP A 1 187 ? -5.375 12.561 -15.667 1.00 83.56 187 ASP A CA 1
ATOM 1492 C C . ASP A 1 187 ? -6.732 12.865 -16.328 1.00 83.56 187 ASP A C 1
ATOM 1494 O O . ASP A 1 187 ? -7.643 13.381 -15.677 1.00 83.56 187 ASP A O 1
ATOM 1498 N N . GLU A 1 188 ? -6.890 12.523 -17.611 1.00 87.25 188 GLU A N 1
ATOM 1499 C CA . GLU A 1 188 ? -8.158 12.652 -18.342 1.00 87.25 188 GLU A CA 1
ATOM 1500 C C . GLU A 1 188 ? -9.253 11.762 -17.721 1.00 87.25 188 GLU A C 1
ATOM 1502 O O . GLU A 1 188 ? -10.366 12.230 -17.477 1.00 87.25 188 GLU A O 1
ATOM 1507 N N . MET A 1 189 ? -8.927 10.513 -17.370 1.00 84.38 189 MET A N 1
ATOM 1508 C CA . MET A 1 189 ? -9.862 9.587 -16.714 1.00 84.38 189 MET A CA 1
ATOM 1509 C C . MET A 1 189 ? -10.268 10.049 -15.309 1.00 84.38 189 MET A C 1
ATOM 1511 O O . MET A 1 189 ? -11.440 9.959 -14.941 1.00 84.38 189 MET A O 1
ATOM 1515 N N . VAL A 1 190 ? -9.324 10.577 -14.526 1.00 81.19 190 VAL A N 1
ATOM 1516 C CA . VAL A 1 190 ? -9.600 11.153 -13.200 1.00 81.19 190 VAL A CA 1
ATOM 1517 C C . VAL A 1 190 ? -10.482 12.399 -13.312 1.00 81.19 190 VAL A C 1
ATOM 1519 O O . VAL A 1 190 ? -11.378 12.608 -12.488 1.00 81.19 190 VAL A O 1
ATOM 1522 N N . ALA A 1 191 ? -10.253 13.240 -14.326 1.00 80.25 191 ALA A N 1
ATOM 1523 C CA . ALA A 1 191 ? -11.031 14.455 -14.539 1.00 80.25 191 ALA A CA 1
ATOM 1524 C C . ALA A 1 191 ? -12.509 14.153 -14.838 1.00 80.25 191 ALA A C 1
ATOM 1526 O O . ALA A 1 191 ? -13.382 14.806 -14.249 1.00 80.25 191 ALA A O 1
ATOM 1527 N N . ASP A 1 192 ? -12.757 13.149 -15.685 1.00 78.88 192 ASP A N 1
ATOM 1528 C CA . ASP A 1 192 ? -14.090 12.717 -16.125 1.00 78.88 192 ASP A CA 1
ATOM 1529 C C . ASP A 1 192 ? -14.829 11.858 -15.083 1.00 78.88 192 ASP A C 1
ATOM 1531 O O . ASP A 1 192 ? -16.057 11.739 -15.124 1.00 78.88 192 ASP A O 1
ATOM 1535 N N . SER A 1 193 ? -14.105 11.284 -14.118 1.00 77.19 193 SER A N 1
ATOM 1536 C CA . SER A 1 193 ? -14.679 10.444 -13.069 1.00 77.19 193 SER A CA 1
ATOM 1537 C C . SER A 1 193 ? -15.429 11.261 -12.002 1.00 77.19 193 SER A C 1
ATOM 1539 O O . SER A 1 193 ? -14.861 12.200 -11.426 1.00 77.19 193 SER A O 1
ATOM 1541 N N . PRO A 1 194 ? -16.679 10.886 -11.648 1.00 67.94 194 PRO A N 1
ATOM 1542 C CA . PRO A 1 194 ? -17.436 11.521 -10.565 1.00 67.94 194 PRO A CA 1
ATOM 1543 C C . PRO A 1 194 ? -16.724 11.468 -9.210 1.00 67.94 194 PRO A C 1
ATOM 1545 O O . PRO A 1 194 ? -16.853 12.396 -8.417 1.00 67.94 194 PRO A O 1
ATOM 1548 N N . PHE A 1 195 ? -15.958 10.401 -8.974 1.00 63.00 195 PHE A N 1
ATOM 1549 C CA . PHE A 1 195 ? -15.259 10.141 -7.716 1.00 63.00 195 PHE A CA 1
ATOM 1550 C C . PHE A 1 195 ? -13.792 10.577 -7.750 1.00 63.00 195 PHE A C 1
ATOM 1552 O O . PHE A 1 195 ? -13.065 10.296 -6.811 1.00 63.00 195 PHE A O 1
ATOM 1559 N N . LYS A 1 196 ? -13.333 11.256 -8.815 1.00 68.81 196 LYS A N 1
ATOM 1560 C CA . LYS A 1 196 ? -11.927 11.687 -8.959 1.00 68.81 196 LYS A CA 1
ATOM 1561 C C . LYS A 1 196 ? -10.912 10.547 -8.836 1.00 68.81 196 LYS A C 1
ATOM 1563 O O . LYS A 1 196 ? -9.799 10.754 -8.371 1.00 68.81 196 LYS A O 1
ATOM 1568 N N . VAL A 1 197 ? -11.306 9.369 -9.306 1.00 67.44 197 VAL A N 1
ATOM 1569 C CA . VAL A 1 197 ? -10.501 8.143 -9.335 1.00 67.44 197 VAL A CA 1
ATOM 1570 C C . VAL A 1 197 ? -10.587 7.563 -10.738 1.00 67.44 197 VAL A C 1
ATOM 1572 O O . VAL A 1 197 ? -11.681 7.522 -11.315 1.00 67.44 197 VAL A O 1
ATOM 1575 N N . ALA A 1 198 ? -9.458 7.129 -11.296 1.00 74.50 198 ALA A N 1
ATOM 1576 C CA . ALA A 1 198 ? -9.450 6.492 -12.609 1.00 74.50 198 ALA A CA 1
ATOM 1577 C C . ALA A 1 198 ? -10.090 5.095 -12.538 1.00 74.50 198 ALA A C 1
ATOM 1579 O O . ALA A 1 198 ? -9.831 4.318 -11.618 1.00 74.50 198 ALA A O 1
ATOM 1580 N N . ASP A 1 199 ? -10.901 4.732 -13.536 1.00 78.06 199 ASP A N 1
ATOM 1581 C CA . ASP A 1 199 ? -11.369 3.349 -13.666 1.00 78.06 199 ASP A CA 1
ATOM 1582 C C . ASP A 1 199 ? -10.165 2.438 -13.947 1.00 78.06 199 ASP A C 1
ATOM 1584 O O . ASP A 1 199 ? -9.545 2.503 -15.011 1.00 78.06 199 ASP A O 1
ATOM 1588 N N . SER A 1 200 ? -9.835 1.575 -12.983 1.00 75.06 200 SER A N 1
ATOM 1589 C CA . SER A 1 200 ? -8.667 0.690 -13.045 1.00 75.06 200 SER A CA 1
ATOM 1590 C C . SER A 1 200 ? -8.695 -0.258 -14.248 1.00 75.06 200 SER A C 1
ATOM 1592 O O . SER A 1 200 ? -7.654 -0.528 -14.854 1.00 75.06 200 SER A O 1
ATOM 1594 N N . PHE A 1 201 ? -9.878 -0.744 -14.633 1.00 75.50 201 PHE A N 1
ATOM 1595 C CA . PHE A 1 201 ? -10.018 -1.652 -15.765 1.00 75.50 201 PHE A CA 1
ATOM 1596 C C . PHE A 1 201 ? -9.817 -0.909 -17.085 1.00 75.50 201 PHE A C 1
ATOM 1598 O O . PHE A 1 201 ? -9.032 -1.346 -17.931 1.00 75.50 201 PHE A O 1
ATOM 1605 N N . GLN A 1 202 ? -10.477 0.240 -17.246 1.00 80.00 202 GLN A N 1
ATOM 1606 C CA . GLN A 1 202 ? -10.337 1.052 -18.453 1.00 80.00 202 GLN A CA 1
ATOM 1607 C C . GLN A 1 202 ? -8.905 1.581 -18.610 1.00 80.00 202 GLN A C 1
ATOM 1609 O O . GLN A 1 202 ? -8.337 1.522 -19.703 1.00 80.00 202 GLN A O 1
ATOM 1614 N N . PHE A 1 203 ? -8.291 2.023 -17.512 1.00 85.44 203 PHE A N 1
ATOM 1615 C CA . PHE A 1 203 ? -6.898 2.450 -17.496 1.00 85.44 203 PHE A CA 1
ATOM 1616 C C . PHE A 1 203 ? -5.938 1.305 -17.849 1.00 85.44 203 PHE A C 1
ATOM 1618 O O . PHE A 1 203 ? -5.003 1.494 -18.629 1.00 85.44 203 PHE A O 1
ATOM 1625 N N . GLY A 1 204 ? -6.193 0.095 -17.338 1.00 82.00 204 GLY A N 1
ATOM 1626 C CA . GLY A 1 204 ? -5.426 -1.102 -17.685 1.00 82.00 204 GLY A CA 1
ATOM 1627 C C . GLY A 1 204 ? -5.460 -1.419 -19.183 1.00 82.00 204 GLY A C 1
ATOM 1628 O O . GLY A 1 204 ? -4.419 -1.718 -19.768 1.00 82.00 204 GLY A O 1
ATOM 1629 N N . LEU A 1 205 ? -6.628 -1.290 -19.822 1.00 87.44 205 LEU A N 1
ATOM 1630 C CA . LEU A 1 205 ? -6.774 -1.500 -21.267 1.00 87.44 205 LEU A CA 1
ATOM 1631 C C . LEU A 1 205 ? -6.015 -0.459 -22.099 1.00 87.44 205 LEU A C 1
ATOM 1633 O O . LEU A 1 205 ? -5.344 -0.820 -23.067 1.00 87.44 205 LEU A O 1
ATOM 1637 N N . GLU A 1 206 ? -6.096 0.822 -21.732 1.00 90.56 206 GLU A N 1
ATOM 1638 C CA . GLU A 1 206 ? -5.351 1.874 -22.435 1.00 90.56 206 GLU A CA 1
ATOM 1639 C C . GLU A 1 206 ? -3.836 1.729 -22.242 1.00 90.56 206 GLU A C 1
ATOM 1641 O O . GLU A 1 206 ? -3.071 1.964 -23.180 1.00 90.56 206 GLU A O 1
ATOM 1646 N N . ARG A 1 207 ? -3.384 1.270 -21.066 1.00 89.38 207 ARG A N 1
ATOM 1647 C CA . ARG A 1 207 ? -1.967 0.964 -20.830 1.00 89.38 207 ARG A CA 1
ATOM 1648 C C . ARG A 1 207 ? -1.474 -0.155 -21.737 1.00 89.38 207 ARG A C 1
ATOM 1650 O O . ARG A 1 207 ? -0.450 0.014 -22.391 1.00 89.38 207 ARG A O 1
ATOM 1657 N N . GLU A 1 208 ? -2.212 -1.261 -21.809 1.00 89.88 208 GLU A N 1
ATOM 1658 C CA . GLU A 1 208 ? -1.877 -2.359 -22.718 1.00 89.88 208 GLU A CA 1
ATOM 1659 C C . GLU A 1 208 ? -1.776 -1.847 -24.152 1.00 89.88 208 GLU A C 1
ATOM 1661 O O . GLU A 1 208 ? -0.770 -2.058 -24.821 1.00 89.88 208 GLU A O 1
ATOM 1666 N N . LYS A 1 209 ? -2.776 -1.097 -24.620 1.00 93.38 209 LYS A N 1
ATOM 1667 C CA . LYS A 1 209 ? -2.772 -0.522 -25.968 1.00 93.38 209 LYS A CA 1
ATOM 1668 C C . LYS A 1 209 ? -1.545 0.358 -26.234 1.00 93.38 209 LYS A C 1
ATOM 1670 O O . LYS A 1 209 ? -0.953 0.248 -27.305 1.00 93.38 209 LYS A O 1
ATOM 1675 N N . LEU A 1 210 ? -1.129 1.178 -25.266 1.00 93.75 210 LEU A N 1
ATOM 1676 C CA . LEU A 1 210 ? 0.122 1.932 -25.365 1.00 93.75 210 LEU A CA 1
ATOM 1677 C C . LEU A 1 210 ? 1.342 1.013 -25.476 1.00 93.75 210 LEU A C 1
ATOM 1679 O O . LEU A 1 210 ? 2.222 1.277 -26.293 1.00 93.75 210 LEU A O 1
ATOM 1683 N N . ASP A 1 211 ? 1.407 -0.069 -24.705 1.00 92.12 211 ASP A N 1
ATOM 1684 C CA . ASP A 1 211 ? 2.503 -1.034 -24.819 1.00 92.12 211 ASP A CA 1
ATOM 1685 C C . ASP A 1 211 ? 2.538 -1.687 -26.209 1.00 92.12 211 ASP A C 1
ATOM 1687 O O . ASP A 1 211 ? 3.611 -1.778 -26.812 1.00 92.12 211 ASP A O 1
ATOM 1691 N N . TRP A 1 212 ? 1.380 -2.046 -26.774 1.00 95.06 212 TRP A N 1
ATOM 1692 C CA . TRP A 1 212 ? 1.277 -2.555 -28.147 1.00 95.06 212 TRP A CA 1
ATOM 1693 C C . TRP A 1 212 ? 1.755 -1.539 -29.194 1.00 95.06 212 TRP A C 1
ATOM 1695 O O . TRP A 1 212 ? 2.483 -1.913 -30.117 1.00 95.06 212 TRP A O 1
ATOM 1705 N N . ASP A 1 213 ? 1.387 -0.265 -29.044 1.00 95.50 213 ASP A N 1
ATOM 1706 C CA . ASP A 1 213 ? 1.752 0.804 -29.980 1.00 95.50 213 ASP A CA 1
ATOM 1707 C C . ASP A 1 213 ? 3.257 1.134 -29.931 1.00 95.50 213 ASP A C 1
ATOM 1709 O O . ASP A 1 213 ? 3.893 1.337 -30.971 1.00 95.50 213 ASP A O 1
ATOM 1713 N N . TYR A 1 214 ? 3.851 1.172 -28.732 1.00 95.50 214 TYR A N 1
ATOM 1714 C CA . TYR A 1 214 ? 5.254 1.563 -28.546 1.00 95.50 214 TYR A CA 1
ATOM 1715 C C . TYR A 1 214 ? 6.239 0.395 -28.677 1.00 95.50 214 TYR A C 1
ATOM 1717 O O . TYR A 1 214 ? 7.393 0.632 -29.044 1.00 95.50 214 TYR A O 1
ATOM 1725 N N . ALA A 1 215 ? 5.821 -0.858 -28.458 1.00 94.44 215 ALA A N 1
ATOM 1726 C CA . ALA A 1 215 ? 6.677 -2.038 -28.617 1.00 94.44 215 ALA A CA 1
ATOM 1727 C C . ALA A 1 215 ? 7.467 -2.076 -29.946 1.00 94.44 215 ALA A C 1
ATOM 1729 O O . ALA A 1 215 ? 8.693 -2.238 -29.903 1.00 94.44 215 ALA A O 1
ATOM 1730 N N . PRO A 1 216 ? 6.854 -1.899 -31.136 1.00 96.00 216 PRO A N 1
ATOM 1731 C CA . PRO A 1 216 ? 7.607 -1.908 -32.391 1.00 96.00 216 PRO A CA 1
ATOM 1732 C C . PRO A 1 216 ? 8.586 -0.730 -32.508 1.00 96.00 216 PRO A C 1
ATOM 1734 O O . PRO A 1 216 ? 9.686 -0.904 -33.037 1.00 96.00 216 PRO A O 1
ATOM 1737 N N . LEU A 1 217 ? 8.224 0.449 -31.992 1.00 95.31 217 LEU A N 1
ATOM 1738 C CA . LEU A 1 217 ? 9.068 1.648 -32.031 1.00 95.31 217 LEU A CA 1
ATOM 1739 C C . LEU A 1 217 ? 10.314 1.475 -31.157 1.00 95.31 217 LEU A C 1
ATOM 1741 O O . LEU A 1 217 ? 11.432 1.739 -31.604 1.00 95.31 217 LEU A O 1
ATOM 1745 N N . ILE A 1 218 ? 10.126 0.970 -29.938 1.00 93.06 218 ILE A N 1
ATOM 1746 C CA . ILE A 1 218 ? 11.209 0.678 -28.994 1.00 93.06 218 ILE A CA 1
ATOM 1747 C C . ILE A 1 218 ? 12.151 -0.378 -29.578 1.00 93.06 218 ILE A C 1
ATOM 1749 O O . ILE A 1 218 ? 13.370 -0.216 -29.529 1.00 93.06 218 ILE A O 1
ATOM 1753 N N . ASN A 1 219 ? 11.610 -1.424 -30.207 1.00 93.81 219 ASN A N 1
ATOM 1754 C CA . ASN A 1 219 ? 12.423 -2.451 -30.858 1.00 93.81 219 ASN A CA 1
ATOM 1755 C C . ASN A 1 219 ? 13.283 -1.882 -31.997 1.00 93.81 219 ASN A C 1
ATOM 1757 O O . ASN A 1 219 ? 14.470 -2.200 -32.093 1.00 93.81 219 ASN A O 1
ATOM 1761 N N . ALA A 1 220 ? 12.715 -1.013 -32.838 1.00 94.00 220 ALA A N 1
ATOM 1762 C CA . ALA A 1 220 ? 13.458 -0.357 -33.914 1.00 94.00 220 ALA A CA 1
ATOM 1763 C C . ALA A 1 220 ? 14.566 0.570 -33.376 1.00 94.00 220 ALA A C 1
ATOM 1765 O O . ALA A 1 220 ? 15.687 0.584 -33.897 1.00 94.00 220 ALA A O 1
ATOM 1766 N N . TRP A 1 221 ? 14.275 1.307 -32.303 1.00 92.19 221 TRP A N 1
ATOM 1767 C CA . TRP A 1 221 ? 15.243 2.160 -31.617 1.00 92.19 221 TRP A CA 1
ATOM 1768 C C . TRP A 1 221 ? 16.406 1.354 -31.025 1.00 92.19 221 TRP A C 1
ATOM 1770 O O . TRP A 1 221 ? 17.570 1.648 -31.301 1.00 92.19 221 TRP A O 1
ATOM 1780 N N . ASN A 1 222 ? 16.102 0.278 -30.296 1.00 91.19 222 ASN A N 1
ATOM 1781 C CA . ASN A 1 222 ? 17.110 -0.596 -29.696 1.00 91.19 222 ASN A CA 1
ATOM 1782 C C . ASN A 1 222 ? 17.994 -1.266 -30.754 1.00 91.19 222 ASN A C 1
ATOM 1784 O O . ASN A 1 222 ? 19.208 -1.362 -30.575 1.00 91.19 222 ASN A O 1
ATOM 1788 N N . MET A 1 223 ? 17.414 -1.672 -31.889 1.00 93.88 223 MET A N 1
ATOM 1789 C CA . MET A 1 223 ? 18.189 -2.191 -33.018 1.00 93.88 223 MET A CA 1
ATOM 1790 C C . MET A 1 223 ? 19.153 -1.135 -33.571 1.00 93.88 223 MET A C 1
ATOM 1792 O O . MET A 1 223 ? 20.301 -1.442 -33.884 1.00 93.88 223 MET A O 1
ATOM 1796 N N . THR A 1 224 ? 18.709 0.119 -33.661 1.00 92.62 224 THR A N 1
ATOM 1797 C CA . THR A 1 224 ? 19.555 1.226 -34.124 1.00 92.62 224 THR A CA 1
ATOM 1798 C C . THR A 1 224 ? 20.737 1.442 -33.182 1.00 92.62 224 THR A C 1
ATOM 1800 O O . THR A 1 224 ? 21.874 1.489 -33.649 1.00 92.62 224 THR A O 1
ATOM 1803 N N . ILE A 1 225 ? 20.497 1.499 -31.867 1.00 91.06 225 ILE A N 1
ATOM 1804 C CA . ILE A 1 225 ? 21.562 1.595 -30.854 1.00 91.06 225 ILE A CA 1
ATOM 1805 C C . ILE A 1 225 ? 22.545 0.429 -30.994 1.00 91.06 225 ILE A C 1
ATOM 1807 O O . ILE A 1 225 ? 23.750 0.649 -31.088 1.00 91.06 225 ILE A O 1
ATOM 1811 N N . HIS A 1 226 ? 22.038 -0.799 -31.109 1.00 92.69 226 HIS A N 1
ATOM 1812 C CA . HIS A 1 226 ? 22.880 -1.984 -31.249 1.00 92.69 226 HIS A CA 1
ATOM 1813 C C . HIS A 1 226 ? 23.811 -1.916 -32.473 1.00 92.69 226 HIS A C 1
ATOM 1815 O O . HIS A 1 226 ? 24.980 -2.305 -32.401 1.00 92.69 226 HIS A O 1
ATOM 1821 N N . LEU A 1 227 ? 23.313 -1.409 -33.604 1.00 94.06 227 LEU A N 1
ATOM 1822 C CA . LEU A 1 227 ? 24.123 -1.226 -34.809 1.00 94.06 227 LEU A CA 1
ATOM 1823 C C . LEU A 1 227 ? 25.224 -0.174 -34.609 1.00 94.06 227 LEU A C 1
ATOM 1825 O O . LEU A 1 227 ? 26.352 -0.394 -35.060 1.00 94.06 227 LEU A O 1
ATOM 1829 N N . TRP A 1 228 ? 24.925 0.927 -33.913 1.00 94.25 228 TRP A N 1
ATOM 1830 C CA . TRP A 1 228 ? 25.921 1.941 -33.556 1.00 94.25 228 TRP A CA 1
ATOM 1831 C C . TRP A 1 228 ? 26.999 1.384 -32.628 1.00 94.25 228 TRP A C 1
ATOM 1833 O O . TRP A 1 228 ? 28.184 1.544 -32.922 1.00 94.25 228 TRP A O 1
ATOM 1843 N N . ASP A 1 229 ? 26.610 0.667 -31.575 1.00 93.25 229 ASP A N 1
ATOM 1844 C CA . ASP A 1 229 ? 27.548 0.050 -30.633 1.00 93.25 229 ASP A CA 1
ATOM 1845 C C . ASP A 1 229 ? 28.494 -0.918 -31.343 1.00 93.25 229 ASP A C 1
ATOM 1847 O O . ASP A 1 229 ? 29.713 -0.861 -31.168 1.00 93.25 229 ASP A O 1
ATOM 1851 N N . LYS A 1 230 ? 27.950 -1.768 -32.222 1.00 94.94 230 LYS A N 1
ATOM 1852 C CA . LYS A 1 230 ? 28.752 -2.701 -33.019 1.00 94.94 230 LYS A CA 1
ATOM 1853 C C . LYS A 1 230 ? 29.744 -1.972 -33.924 1.00 94.94 230 LYS A C 1
ATOM 1855 O O . LYS A 1 230 ? 30.890 -2.398 -34.052 1.00 94.94 230 LYS A O 1
ATOM 1860 N N . MET A 1 231 ? 29.321 -0.879 -34.558 1.00 94.31 231 MET A N 1
ATOM 1861 C CA . MET A 1 231 ? 30.205 -0.075 -35.401 1.00 94.31 231 MET A CA 1
ATOM 1862 C C . MET A 1 231 ? 31.342 0.552 -34.582 1.00 94.31 231 MET A C 1
ATOM 1864 O O . MET A 1 231 ? 32.498 0.475 -34.995 1.00 94.31 231 MET A O 1
ATOM 1868 N N . LEU A 1 232 ? 31.031 1.137 -33.422 1.00 93.62 232 LEU A N 1
ATOM 1869 C CA . LEU A 1 232 ? 32.025 1.750 -32.538 1.00 93.62 232 LEU A CA 1
ATOM 1870 C C . LEU A 1 232 ? 33.027 0.721 -32.004 1.00 93.62 232 LEU A C 1
ATOM 1872 O O . LEU A 1 232 ? 34.227 0.991 -32.014 1.00 93.62 232 LEU A O 1
ATOM 1876 N N . MET A 1 233 ? 32.561 -0.472 -31.623 1.00 92.94 233 MET A N 1
ATOM 1877 C CA . MET A 1 233 ? 33.434 -1.575 -31.209 1.00 92.94 233 MET A CA 1
ATOM 1878 C C . MET A 1 233 ? 34.385 -2.003 -32.330 1.00 92.94 233 MET A C 1
ATOM 1880 O O . MET A 1 233 ? 35.583 -2.127 -32.095 1.00 92.94 233 MET A O 1
ATOM 1884 N N . ASN A 1 234 ? 33.892 -2.139 -33.565 1.00 92.81 234 ASN A N 1
ATOM 1885 C CA . ASN A 1 234 ? 34.749 -2.473 -34.707 1.00 92.81 234 ASN A CA 1
ATOM 1886 C C . ASN A 1 234 ? 35.836 -1.408 -34.947 1.00 92.81 234 ASN A C 1
ATOM 1888 O O . ASN A 1 234 ? 36.975 -1.745 -35.267 1.00 92.81 234 ASN A O 1
ATOM 1892 N N . VAL A 1 235 ? 35.498 -0.120 -34.801 1.00 92.50 235 VAL A N 1
ATOM 1893 C CA . VAL A 1 235 ? 36.470 0.981 -34.925 1.00 92.50 235 VAL A CA 1
ATOM 1894 C C . VAL A 1 235 ? 37.495 0.934 -33.791 1.00 92.50 235 VAL A C 1
ATOM 1896 O O . VAL A 1 235 ? 38.687 1.092 -34.040 1.00 92.50 235 VAL A O 1
ATOM 1899 N N . TYR A 1 236 ? 37.053 0.681 -32.559 1.00 92.44 236 TYR A N 1
ATOM 1900 C CA . TYR A 1 236 ? 37.934 0.530 -31.402 1.00 92.44 236 TYR A CA 1
ATOM 1901 C C . TYR A 1 236 ? 38.926 -0.630 -31.583 1.00 92.44 236 TYR A C 1
ATOM 1903 O O . TYR A 1 236 ? 40.130 -0.445 -31.402 1.00 92.44 236 TYR A O 1
ATOM 1911 N N . GLU A 1 237 ? 38.444 -1.797 -32.024 1.00 90.94 237 GLU A N 1
ATOM 1912 C CA . GLU A 1 237 ? 39.289 -2.954 -32.342 1.00 90.94 237 GLU A CA 1
ATOM 1913 C C . GLU A 1 237 ? 40.294 -2.657 -33.460 1.00 90.94 237 GLU A C 1
ATOM 1915 O O . GLU A 1 237 ? 41.434 -3.120 -33.403 1.00 90.94 237 GLU A O 1
ATOM 1920 N N . PHE A 1 238 ? 39.894 -1.878 -34.469 1.00 87.25 238 PHE A N 1
ATOM 1921 C CA . PHE A 1 238 ? 40.787 -1.463 -35.549 1.00 87.25 238 PHE A CA 1
ATOM 1922 C C . PHE A 1 238 ? 41.901 -0.525 -35.067 1.00 87.25 238 PHE A C 1
ATOM 1924 O O . PHE A 1 238 ? 43.024 -0.651 -35.534 1.00 87.25 238 PHE A O 1
ATOM 1931 N N . ILE A 1 239 ? 41.610 0.395 -34.141 1.00 90.44 239 ILE A N 1
ATOM 1932 C CA . ILE A 1 239 ? 42.591 1.367 -33.624 1.00 90.44 239 ILE A CA 1
ATOM 1933 C C . ILE A 1 239 ? 43.630 0.710 -32.699 1.00 90.44 239 ILE A C 1
ATOM 1935 O O . ILE A 1 239 ? 44.752 1.200 -32.595 1.00 90.44 239 ILE A O 1
ATOM 1939 N N . ILE A 1 240 ? 43.260 -0.366 -31.999 1.00 89.62 240 ILE A N 1
ATOM 1940 C CA . ILE A 1 240 ? 44.137 -1.053 -31.032 1.00 89.62 240 ILE A CA 1
ATOM 1941 C C . ILE A 1 240 ? 44.986 -2.159 -31.683 1.00 89.62 240 ILE A C 1
ATOM 1943 O O . ILE A 1 240 ? 45.939 -2.642 -31.067 1.00 89.62 240 ILE A O 1
ATOM 1947 N N . ARG A 1 241 ? 44.667 -2.547 -32.921 1.00 64.62 241 ARG A N 1
ATOM 1948 C CA . ARG A 1 241 ? 45.503 -3.419 -33.757 1.00 64.62 241 ARG A CA 1
ATOM 1949 C C . ARG A 1 241 ? 46.614 -2.650 -34.458 1.00 64.62 241 ARG A C 1
ATOM 1951 O O . ARG A 1 241 ? 47.705 -3.250 -34.575 1.00 64.62 241 ARG A O 1
#

Radius of gyration: 30.08 Å; chains: 1; bounding box: 70×50×76 Å

Secondary structure (DSSP, 8-state):
-PPPHHHHHHHHHHHHHHHHHHHTTT---HHHHHHHHHHHHHHHHHHH-SSHHHHHHHHHHTTHHHHHHHHHHHHHHHHHHHHHSSTTHHHHHHHHHHHHHHHHHHHTTT-TTTHHHHHHHHHHHHHHTTT--HHHHHHHHHHTTHHHIIIIIHHHHHHHHHHHHHHHHTT-HHHHHHHHHHHHHHHHHHHH-TTS---HHHHHHHHHHHHHHHHHHHHHHHHHHHHHHHHHHHHHHHHH-

Foldseek 3Di:
DQEDPVLLCVVLVVLVVLLVVVVVVVDDDPLNVQLVVLSVVLVVLSRPDDYPVVSVVVCVVVVSVVSNVVSSVVSVVVVLCVCQVDPCNQVVVLVVVLVVLVVVLVVCVPPPPCPVVNVLSVVLNVLSVPPDTNVVSVVVCVQLLSVVCVPPQVVVVVVLVVQLVVCVVVVPVLSVVLSVVLNVVQQVQLVPDSNSGHDPVVSVVVNVVSCVVSVVVSVVVVVVVVVVVVVVVVVVVVVVD